Protein AF-A0A7Y5SNT1-F1 (afdb_monomer_lite)

Sequence (323 aa):
MRPQARRAAEADLAEARMGLAGAYVAEPKQADKKMDLGRGLQAVAAGGEVGELFRYDIAMPVTLPRRQSAMLPIVNQEVKGQKVSIYNPSVHAKHPLNGLRMTNSTKLVAPFHGGERMLGTNPIAIAFPGLEEPPIVIDFATSATAYGKIEIAKRRGSKIPSGWAVDASGTPTEQPDGMIQGGALLPLGSFAELSGHKGFCLAAMVDVLCCVLSGANWGPFAPPFALRQEIPARSVGQGIGHFFGALRIEAFIDETEFKRQIDDWIRTFRATRPMPGTEGVRIPGDPEREAEADRSVNGIPLIEPVIRDLEEIGRIIGAKFGT

Structure (mmCIF, N/CA/C/O backbone):
data_AF-A0A7Y5SNT1-F1
#
_entry.id   AF-A0A7Y5SNT1-F1
#
loop_
_atom_site.group_PDB
_atom_site.id
_atom_site.type_symbol
_atom_site.label_atom_id
_atom_site.label_alt_id
_atom_site.label_comp_id
_atom_site.label_asym_id
_atom_site.label_entity_id
_atom_site.label_seq_id
_atom_site.pdbx_PDB_ins_code
_atom_site.Cartn_x
_atom_site.Cartn_y
_atom_site.Cartn_z
_atom_site.occupancy
_atom_site.B_iso_or_equiv
_atom_site.auth_seq_id
_atom_site.auth_comp_id
_atom_site.auth_asym_id
_atom_site.auth_atom_id
_atom_site.pdbx_PDB_model_num
ATOM 1 N N . MET A 1 1 ? -43.451 -18.747 -59.733 1.00 45.62 1 MET A N 1
ATOM 2 C CA . MET A 1 1 ? -44.726 -18.440 -59.042 1.00 45.62 1 MET A CA 1
ATOM 3 C C . MET A 1 1 ? -44.720 -16.987 -58.567 1.00 45.62 1 MET A C 1
ATOM 5 O O . MET A 1 1 ? -43.687 -16.512 -58.116 1.00 45.62 1 MET A O 1
ATOM 9 N N . ARG A 1 2 ? -45.847 -16.287 -58.734 1.00 32.88 2 ARG A N 1
ATOM 10 C CA . ARG A 1 2 ? -46.198 -14.902 -58.332 1.00 32.88 2 ARG A CA 1
ATOM 11 C C . ARG A 1 2 ? -47.752 -14.877 -58.224 1.00 32.88 2 ARG A C 1
ATOM 13 O O . ARG A 1 2 ? -48.359 -15.806 -58.749 1.00 32.88 2 ARG A O 1
ATOM 20 N N . PRO A 1 3 ? -48.437 -13.835 -57.713 1.00 42.28 3 PRO A N 1
ATOM 21 C CA . PRO A 1 3 ? -48.180 -13.069 -56.496 1.00 42.28 3 PRO A CA 1
ATOM 22 C C . PRO A 1 3 ? -49.490 -12.874 -55.676 1.00 42.28 3 PRO A C 1
ATOM 24 O O . PRO A 1 3 ? -49.966 -11.750 -55.543 1.00 42.28 3 PRO A O 1
ATOM 27 N N . GLN A 1 4 ? -50.120 -13.943 -55.165 1.00 43.72 4 GLN A N 1
ATOM 28 C CA . GLN A 1 4 ? -51.445 -13.846 -54.504 1.00 43.72 4 GLN A CA 1
ATOM 29 C C . GLN A 1 4 ? -51.446 -14.049 -52.976 1.00 43.72 4 GLN A C 1
ATOM 31 O O . GLN A 1 4 ? -52.221 -13.394 -52.286 1.00 43.72 4 GLN A O 1
ATOM 36 N N . ALA A 1 5 ? -50.542 -14.861 -52.417 1.00 46.75 5 ALA A N 1
ATOM 37 C CA . ALA A 1 5 ? -50.560 -15.227 -50.991 1.00 46.75 5 ALA A CA 1
ATOM 38 C C . ALA A 1 5 ? -50.240 -14.086 -49.994 1.00 46.75 5 ALA A C 1
ATOM 40 O O . ALA A 1 5 ? -50.306 -14.305 -48.789 1.00 46.75 5 ALA A O 1
ATOM 41 N N . ARG A 1 6 ? -49.879 -12.879 -50.460 1.00 41.16 6 ARG A N 1
ATOM 42 C CA . ARG A 1 6 ? -49.465 -11.765 -49.582 1.00 41.16 6 ARG A CA 1
ATOM 43 C C . ARG A 1 6 ? -50.586 -10.787 -49.207 1.00 41.16 6 ARG A C 1
ATOM 45 O O . ARG A 1 6 ? -50.433 -10.082 -48.224 1.00 41.16 6 ARG A O 1
ATOM 52 N N . ARG A 1 7 ? -51.708 -10.768 -49.943 1.00 43.34 7 ARG A N 1
ATOM 53 C CA . ARG A 1 7 ? -52.793 -9.781 -49.744 1.00 43.34 7 ARG A CA 1
ATOM 54 C C . ARG A 1 7 ? -53.795 -10.126 -48.637 1.00 43.34 7 ARG A C 1
ATOM 56 O O . ARG A 1 7 ? -54.492 -9.233 -48.181 1.00 43.34 7 ARG A O 1
ATOM 63 N N . ALA A 1 8 ? -53.887 -11.389 -48.213 1.00 40.69 8 ALA A N 1
ATOM 64 C CA . ALA A 1 8 ? -54.823 -11.788 -47.155 1.00 40.69 8 ALA A CA 1
ATOM 65 C C . ALA A 1 8 ? -54.377 -11.270 -45.774 1.00 40.69 8 ALA A C 1
ATOM 67 O O . ALA A 1 8 ? -55.151 -10.634 -45.071 1.00 40.69 8 ALA A O 1
ATOM 68 N N . ALA A 1 9 ? -53.094 -11.439 -45.437 1.00 41.53 9 ALA A N 1
ATOM 69 C CA . ALA A 1 9 ? -52.522 -11.007 -44.156 1.00 41.53 9 ALA A CA 1
ATOM 70 C C . ALA A 1 9 ? -52.415 -9.474 -43.981 1.00 41.53 9 ALA A C 1
ATOM 72 O O . ALA A 1 9 ? -52.052 -9.001 -42.907 1.00 41.53 9 ALA A O 1
ATOM 73 N N . GLU A 1 10 ? -52.703 -8.695 -45.028 1.00 40.16 10 GLU A N 1
ATOM 74 C CA . GLU A 1 10 ? -52.708 -7.226 -44.997 1.00 40.16 10 GLU A CA 1
ATOM 75 C C . GLU A 1 10 ? -54.113 -6.650 -44.710 1.00 40.16 10 GLU A C 1
ATOM 77 O O . GLU A 1 10 ? -54.226 -5.458 -44.432 1.00 40.16 10 GLU A O 1
ATOM 82 N N . ALA A 1 11 ? -55.170 -7.478 -44.731 1.00 40.53 11 ALA A N 1
ATOM 83 C CA . ALA A 1 11 ? -56.550 -7.059 -44.463 1.00 40.53 11 ALA A CA 1
ATOM 84 C C . ALA A 1 11 ? -56.895 -7.066 -42.960 1.00 40.53 11 ALA A C 1
ATOM 86 O O . ALA A 1 11 ? -57.343 -6.048 -42.435 1.00 40.53 11 ALA A O 1
ATOM 87 N N . ASP A 1 12 ? -56.614 -8.161 -42.246 1.00 39.31 12 ASP A N 1
ATOM 88 C CA . ASP A 1 12 ? -56.998 -8.329 -40.828 1.00 39.31 12 ASP A CA 1
ATOM 89 C C . ASP A 1 12 ? -56.316 -7.313 -39.883 1.00 39.31 12 ASP A C 1
ATOM 91 O O . ASP A 1 12 ? -56.815 -7.001 -38.803 1.00 39.31 12 ASP A O 1
ATOM 95 N N . LEU A 1 13 ? -55.183 -6.734 -40.302 1.00 36.31 13 LEU A N 1
ATOM 96 C CA . LEU A 1 13 ? -54.485 -5.662 -39.579 1.00 36.31 13 LEU A CA 1
ATOM 97 C C . LEU A 1 13 ? -55.076 -4.257 -39.818 1.00 36.31 13 LEU A C 1
ATOM 99 O O . LEU A 1 13 ? -54.644 -3.300 -39.170 1.00 36.31 13 LEU A O 1
ATOM 103 N N . ALA A 1 14 ? -56.051 -4.110 -40.722 1.00 35.12 14 ALA A N 1
ATOM 104 C CA . ALA A 1 14 ? -56.724 -2.840 -40.991 1.00 35.12 14 ALA A CA 1
ATOM 105 C C . ALA A 1 14 ? -57.899 -2.579 -40.030 1.00 35.12 14 ALA A C 1
ATOM 107 O O . ALA A 1 14 ? -58.030 -1.463 -39.525 1.00 35.12 14 ALA A O 1
ATOM 108 N N . GLU A 1 15 ? -58.720 -3.590 -39.718 1.00 33.44 15 GLU A N 1
ATOM 109 C CA . GLU A 1 15 ? -59.895 -3.413 -38.843 1.00 33.44 15 GLU A CA 1
ATOM 110 C C . GLU A 1 15 ? -59.506 -3.092 -37.390 1.00 33.44 15 GLU A C 1
ATOM 112 O O . GLU A 1 15 ? -60.153 -2.273 -36.733 1.00 33.44 15 GLU A O 1
ATOM 117 N N . ALA A 1 16 ? -58.361 -3.604 -36.924 1.00 34.38 16 ALA A N 1
ATOM 118 C CA . ALA A 1 16 ? -57.787 -3.292 -35.611 1.00 34.38 16 ALA A CA 1
ATOM 119 C C . ALA A 1 16 ? -57.411 -1.801 -35.404 1.00 34.38 16 ALA A C 1
ATOM 121 O O . ALA A 1 16 ? -56.960 -1.427 -34.321 1.00 34.38 16 ALA A O 1
ATOM 122 N N . ARG A 1 17 ? -57.575 -0.933 -36.417 1.00 30.92 17 ARG A N 1
ATOM 123 C CA . ARG A 1 17 ? -57.267 0.509 -36.357 1.00 30.92 17 ARG A CA 1
ATOM 124 C C . ARG A 1 17 ? -58.476 1.447 -36.273 1.00 30.92 17 ARG A C 1
ATOM 126 O O . ARG A 1 17 ? -58.267 2.651 -36.162 1.00 30.92 17 ARG A O 1
ATOM 133 N N . MET A 1 18 ? -59.716 0.951 -36.265 1.00 33.00 18 MET A N 1
ATOM 134 C CA . MET A 1 18 ? -60.923 1.803 -36.177 1.00 33.00 18 MET A CA 1
ATOM 135 C C . MET A 1 18 ? -61.519 1.929 -34.758 1.00 33.00 18 MET A C 1
ATOM 137 O O . MET A 1 18 ? -62.695 2.242 -34.597 1.00 33.00 18 MET A O 1
ATOM 141 N N . GLY A 1 19 ? -60.706 1.710 -33.718 1.00 30.30 19 GLY A N 1
ATOM 142 C CA . GLY A 1 19 ? -61.165 1.522 -32.336 1.00 30.30 19 GLY A CA 1
ATOM 143 C C . GLY A 1 19 ? -60.635 2.498 -31.280 1.00 30.30 19 GLY A C 1
ATOM 144 O O . GLY A 1 19 ? -60.312 2.020 -30.201 1.00 30.30 19 GLY A O 1
ATOM 145 N N . LEU A 1 20 ? -60.509 3.806 -31.575 1.00 28.50 20 LEU A N 1
ATOM 146 C CA . LEU A 1 20 ? -60.618 4.956 -30.635 1.00 28.50 20 LEU A CA 1
ATOM 147 C C . LEU A 1 20 ? -60.066 6.247 -31.277 1.00 28.50 20 LEU A C 1
ATOM 149 O O . LEU A 1 20 ? -58.856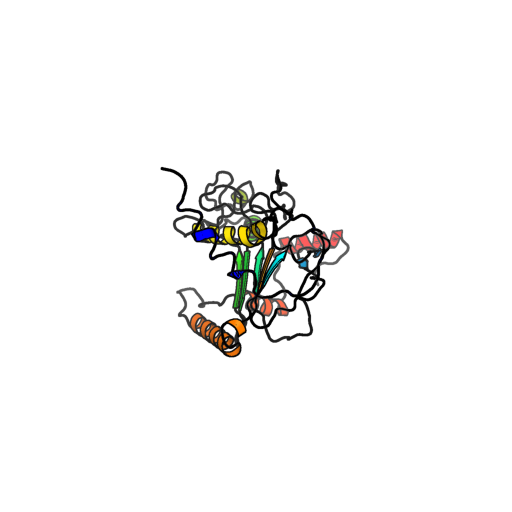 6.439 -31.376 1.00 28.50 20 LEU A O 1
ATOM 153 N N . ALA A 1 21 ? -60.952 7.164 -31.671 1.00 26.27 21 ALA A N 1
ATOM 154 C CA . ALA A 1 21 ? -60.571 8.528 -32.040 1.00 26.27 21 ALA A CA 1
ATOM 155 C C . ALA A 1 21 ? -60.546 9.427 -30.790 1.00 26.27 21 ALA A C 1
ATOM 157 O O . ALA A 1 21 ? -61.516 9.448 -30.033 1.00 26.27 21 ALA A O 1
ATOM 158 N N . GLY A 1 22 ? -59.472 10.196 -30.583 1.00 26.25 22 GLY A N 1
ATOM 159 C CA . GLY A 1 22 ? -59.366 11.095 -29.431 1.00 26.25 22 GLY A CA 1
ATOM 160 C C . GLY A 1 22 ? -58.173 12.055 -29.476 1.00 26.25 22 GLY A C 1
ATOM 161 O O . GLY A 1 22 ? -57.032 11.622 -29.421 1.00 26.25 22 GLY A O 1
ATOM 162 N N . ALA A 1 23 ? -58.485 13.356 -29.488 1.00 26.55 23 ALA A N 1
ATOM 163 C CA . ALA A 1 23 ? -57.615 14.503 -29.183 1.00 26.55 23 ALA A CA 1
ATOM 164 C C . ALA A 1 23 ? -56.389 14.825 -30.084 1.00 26.55 23 ALA A C 1
ATOM 166 O O . ALA A 1 23 ? -55.294 14.315 -29.892 1.00 26.55 23 ALA A O 1
ATOM 167 N N . TYR A 1 24 ? -56.583 15.879 -30.894 1.00 25.36 24 TYR A N 1
ATOM 168 C CA . TYR A 1 24 ? -55.630 16.950 -31.256 1.00 25.36 24 TYR A CA 1
ATOM 169 C C . TYR A 1 24 ? -54.377 16.670 -32.115 1.00 25.36 24 TYR A C 1
ATOM 171 O O . TYR A 1 24 ? -53.684 15.666 -32.013 1.00 25.36 24 TYR A O 1
ATOM 179 N N . VAL A 1 25 ? -54.085 17.652 -32.978 1.00 29.12 25 VAL A N 1
ATOM 180 C CA . VAL A 1 25 ? -53.015 17.651 -33.989 1.00 29.12 25 VAL A CA 1
ATOM 181 C C . VAL A 1 25 ? -51.860 18.557 -33.553 1.00 29.12 25 VAL A C 1
ATOM 183 O O . VAL A 1 25 ? -52.092 19.665 -33.073 1.00 29.12 25 VAL A O 1
ATOM 186 N N . ALA A 1 26 ? -50.624 18.122 -33.805 1.00 26.23 26 ALA A N 1
ATOM 187 C CA . ALA A 1 26 ? -49.434 18.971 -33.852 1.00 26.23 26 ALA A CA 1
ATOM 188 C C . ALA A 1 26 ? -48.476 18.467 -34.951 1.00 26.23 26 ALA A C 1
ATOM 190 O O . ALA A 1 26 ? -48.400 17.265 -35.208 1.00 26.23 26 ALA A O 1
ATOM 191 N N . GLU A 1 27 ? -47.776 19.383 -35.621 1.00 26.36 27 GLU A N 1
ATOM 192 C CA . GLU A 1 27 ? -46.966 19.093 -36.816 1.00 26.36 27 GLU A CA 1
ATOM 193 C C . GLU A 1 27 ? -45.596 18.438 -36.526 1.00 26.36 27 GLU A C 1
ATOM 195 O O . GLU A 1 27 ? -45.058 18.557 -35.419 1.00 26.36 27 GLU A O 1
ATOM 200 N N . PRO A 1 28 ? -45.007 17.723 -37.509 1.00 30.31 28 PRO A N 1
ATOM 201 C CA . PRO A 1 28 ? -43.845 16.871 -37.278 1.00 30.31 28 PRO A CA 1
ATOM 202 C C . PRO A 1 28 ? -42.537 17.657 -37.124 1.00 30.31 28 PRO A C 1
ATOM 204 O O . PRO A 1 28 ? -42.184 18.490 -37.957 1.00 30.31 28 PRO A O 1
ATOM 207 N N . LYS A 1 29 ? -41.733 17.289 -36.119 1.00 27.64 29 LYS A N 1
ATOM 208 C CA . LYS A 1 29 ? -40.298 17.613 -36.078 1.00 27.64 29 LYS A CA 1
ATOM 209 C C . LYS A 1 29 ? -39.467 16.381 -36.418 1.00 27.64 29 LYS A C 1
ATOM 211 O O . LYS A 1 29 ? -39.719 15.297 -35.900 1.00 27.64 29 LYS A O 1
ATOM 216 N N . GLN A 1 30 ? -38.493 16.575 -37.307 1.00 29.05 30 GLN A N 1
ATOM 217 C CA . GLN A 1 30 ? -37.646 15.523 -37.871 1.00 29.05 30 GLN A CA 1
ATOM 218 C C . GLN A 1 30 ? -37.010 14.640 -36.792 1.00 29.05 30 GLN A C 1
ATOM 220 O O . GLN A 1 30 ? -36.325 15.124 -35.888 1.00 29.05 30 GLN A O 1
ATOM 225 N N . ALA A 1 31 ? -37.182 13.329 -36.947 1.00 38.91 31 ALA A N 1
ATOM 226 C CA . ALA A 1 31 ? -36.427 12.334 -36.208 1.00 38.91 31 ALA A CA 1
ATOM 227 C C . ALA A 1 31 ? -35.031 12.176 -36.832 1.00 38.91 31 ALA A C 1
ATOM 229 O O . ALA A 1 31 ? -34.800 11.257 -37.612 1.00 38.91 31 ALA A O 1
ATOM 230 N N . ASP A 1 32 ? -34.100 13.066 -36.481 1.00 41.56 32 ASP A N 1
ATOM 231 C CA . ASP A 1 32 ? -32.671 12.820 -36.697 1.00 41.56 32 ASP A CA 1
ATOM 232 C C . ASP A 1 32 ? -31.840 13.214 -35.470 1.00 41.56 32 ASP A C 1
ATOM 234 O O . ASP A 1 32 ? -31.435 14.361 -35.270 1.00 41.56 32 ASP A O 1
ATOM 238 N N . LYS A 1 33 ? -31.599 12.212 -34.622 1.00 37.06 33 LYS A N 1
ATOM 239 C CA . LYS A 1 33 ? -30.439 12.157 -33.737 1.00 37.06 33 LYS A CA 1
ATOM 240 C C . LYS A 1 33 ? -29.902 10.736 -33.750 1.00 37.06 33 LYS A C 1
ATOM 242 O O . LYS A 1 33 ? -30.530 9.833 -33.200 1.00 37.06 33 LYS A O 1
ATOM 247 N N . LYS A 1 34 ? -28.709 10.561 -34.327 1.00 31.06 34 LYS A N 1
ATOM 248 C CA . LYS A 1 34 ? -27.865 9.383 -34.084 1.00 31.06 34 LYS A CA 1
ATOM 249 C C . LYS A 1 34 ? -27.832 9.083 -32.585 1.00 31.06 34 LYS A C 1
ATOM 251 O O . LYS A 1 34 ? -27.633 9.990 -31.776 1.00 31.06 34 LYS A O 1
ATOM 256 N N . MET A 1 35 ? -28.013 7.814 -32.229 1.00 31.39 35 MET A N 1
ATOM 257 C CA . MET A 1 35 ? -27.912 7.367 -30.845 1.00 31.39 35 MET A CA 1
ATOM 258 C C . MET A 1 35 ? -26.445 7.439 -30.412 1.00 31.39 35 MET A C 1
ATOM 260 O O . MET A 1 35 ? -25.638 6.587 -30.777 1.00 31.39 35 MET A O 1
ATOM 264 N N . ASP A 1 36 ? -26.100 8.502 -29.691 1.00 36.31 36 ASP A N 1
ATOM 265 C CA . ASP A 1 36 ? -24.739 8.756 -29.229 1.00 36.31 36 ASP A CA 1
ATOM 266 C C . ASP A 1 36 ? -24.372 7.808 -28.078 1.00 36.31 36 ASP A C 1
ATOM 268 O O . ASP A 1 36 ? -24.833 7.957 -26.943 1.00 36.31 36 ASP A O 1
ATOM 272 N N . LEU A 1 37 ? -23.536 6.820 -28.401 1.00 31.88 37 LEU A N 1
ATOM 273 C CA . LEU A 1 37 ? -23.000 5.833 -27.464 1.00 31.88 37 LEU A CA 1
ATOM 274 C C . LEU A 1 37 ? -21.913 6.418 -26.538 1.00 31.88 37 LEU A C 1
ATOM 276 O O . LEU A 1 37 ? -21.481 5.736 -25.615 1.00 31.88 37 LEU A O 1
ATOM 280 N N . GLY A 1 38 ? -21.488 7.672 -26.741 1.00 30.80 38 GLY A N 1
ATOM 281 C CA . GLY A 1 38 ? -20.456 8.353 -25.951 1.00 30.80 38 GLY A CA 1
ATOM 282 C C . GLY A 1 38 ? -20.896 8.866 -24.573 1.00 30.80 38 GLY A C 1
ATOM 283 O O . GLY A 1 38 ? -20.107 9.520 -23.891 1.00 30.80 38 GLY A O 1
ATOM 284 N N . ARG A 1 39 ? -22.134 8.598 -24.129 1.00 31.58 39 ARG A N 1
ATOM 285 C CA . ARG A 1 39 ? -22.662 9.050 -22.824 1.00 31.58 39 ARG A CA 1
ATOM 286 C C . ARG A 1 39 ? -22.136 8.236 -21.632 1.00 31.58 39 ARG A C 1
ATOM 288 O O . ARG A 1 39 ? -22.894 7.553 -20.946 1.00 31.58 39 ARG A O 1
ATOM 295 N N . GLY A 1 40 ? -20.841 8.369 -21.356 1.00 33.28 40 GLY A N 1
ATOM 296 C CA . GLY A 1 40 ? -20.264 8.038 -20.051 1.00 33.28 40 GLY A CA 1
ATOM 297 C C . GLY A 1 40 ? -20.743 8.990 -18.942 1.00 33.28 40 GLY A C 1
ATOM 298 O O . GLY A 1 40 ? -21.210 10.100 -19.209 1.00 33.28 40 GLY A O 1
ATOM 299 N N . LEU A 1 41 ? -20.621 8.556 -17.686 1.00 36.06 41 LEU A N 1
ATOM 300 C CA . LEU A 1 41 ? -20.822 9.410 -16.509 1.00 36.06 41 LEU A CA 1
ATOM 301 C C . LEU A 1 41 ? -19.659 10.406 -16.385 1.00 36.06 41 LEU A C 1
ATOM 303 O O . LEU A 1 41 ? -18.501 10.018 -16.513 1.00 36.06 41 LEU A O 1
ATOM 307 N N . GLN A 1 42 ? -19.957 11.681 -16.122 1.00 37.41 42 GLN A N 1
ATOM 308 C CA . GLN A 1 42 ? -18.927 12.697 -15.873 1.00 37.41 42 GLN A CA 1
ATOM 309 C C . GLN A 1 42 ? -18.406 12.631 -14.428 1.00 37.41 42 GLN A C 1
ATOM 311 O O . GLN A 1 42 ? -19.134 12.247 -13.512 1.00 37.41 42 GLN A O 1
ATOM 316 N N . ALA A 1 43 ? -17.139 13.011 -14.242 1.00 40.09 43 ALA A N 1
ATOM 317 C CA . ALA A 1 43 ? -16.456 13.023 -12.950 1.00 40.09 43 ALA A CA 1
ATOM 318 C C . ALA A 1 43 ? -17.006 14.091 -11.986 1.00 40.09 43 ALA A C 1
ATOM 320 O O . ALA A 1 43 ? -17.594 15.087 -12.409 1.00 40.09 43 ALA A O 1
ATOM 321 N N . VAL A 1 44 ? -16.831 13.861 -10.679 1.00 45.00 44 VAL A N 1
ATOM 322 C CA . VAL A 1 44 ? -17.733 14.430 -9.655 1.00 45.00 44 VAL A CA 1
ATOM 323 C C . VAL A 1 44 ? -17.063 15.390 -8.648 1.00 45.00 44 VAL A C 1
ATOM 325 O O . VAL A 1 44 ? -17.753 16.029 -7.854 1.00 45.00 44 VAL A O 1
ATOM 328 N N . ALA A 1 45 ? -15.741 15.572 -8.696 1.00 39.91 45 ALA A N 1
ATOM 329 C CA . ALA A 1 45 ? -15.034 16.545 -7.855 1.00 39.91 45 ALA A CA 1
ATOM 330 C C . ALA A 1 45 ? -13.782 17.113 -8.540 1.00 39.91 45 ALA A C 1
ATOM 332 O O . ALA A 1 45 ? -13.261 16.508 -9.473 1.00 39.91 45 ALA A O 1
ATOM 333 N N . ALA A 1 46 ? -13.285 18.235 -8.015 1.00 39.81 46 ALA A N 1
ATOM 334 C CA . ALA A 1 46 ? -11.969 18.797 -8.311 1.00 39.81 46 ALA A CA 1
ATOM 335 C C . ALA A 1 46 ? -11.116 18.785 -7.030 1.00 39.81 46 ALA A C 1
ATOM 337 O O . ALA A 1 46 ? -11.638 19.037 -5.941 1.00 39.81 46 ALA A O 1
ATOM 338 N N . GLY A 1 47 ? -9.828 18.465 -7.144 1.00 35.91 47 GLY A N 1
ATOM 339 C CA . GLY A 1 47 ? -8.869 18.504 -6.041 1.00 35.91 47 GLY A CA 1
ATOM 340 C C . GLY A 1 47 ? -8.033 19.783 -6.047 1.00 35.91 47 GLY A C 1
ATOM 341 O O . GLY A 1 47 ? -7.688 20.303 -7.107 1.00 35.91 47 GLY A O 1
ATOM 342 N N . GLY A 1 48 ? -7.679 20.264 -4.854 1.00 32.28 48 GLY A N 1
ATOM 343 C CA . GLY A 1 48 ? -6.651 21.288 -4.657 1.00 32.28 48 GLY A CA 1
ATOM 344 C C . GLY A 1 48 ? -5.400 20.695 -4.005 1.00 32.28 48 GLY A C 1
ATOM 345 O O . GLY A 1 48 ? -5.502 19.805 -3.156 1.00 32.28 48 GLY A O 1
ATOM 346 N N . GLU A 1 49 ? -4.225 21.192 -4.388 1.00 27.38 49 GLU A N 1
ATOM 347 C CA . GLU A 1 49 ? -2.958 20.857 -3.727 1.00 27.38 49 GLU A CA 1
ATOM 348 C C . GLU A 1 49 ? -2.828 21.633 -2.408 1.00 27.38 49 GLU A C 1
ATOM 350 O O . GLU A 1 49 ? -2.972 22.857 -2.381 1.00 27.38 49 GLU A O 1
ATOM 355 N N . VAL A 1 50 ? -2.545 20.931 -1.306 1.00 27.08 50 VAL A N 1
ATOM 356 C CA . VAL A 1 50 ? -2.296 21.526 0.018 1.00 27.08 50 VAL A CA 1
ATOM 357 C C . VAL A 1 50 ? -1.012 20.915 0.594 1.00 27.08 50 VAL A C 1
ATOM 359 O O . VAL A 1 50 ? -1.018 20.165 1.571 1.00 27.08 50 VAL A O 1
ATOM 362 N N . GLY A 1 51 ? 0.112 21.202 -0.070 1.00 35.47 51 GLY A N 1
ATOM 363 C CA . GLY A 1 51 ? 1.396 20.552 0.207 1.00 35.47 51 GLY A CA 1
ATOM 364 C C . GLY A 1 51 ? 1.359 19.070 -0.176 1.00 35.47 51 GLY A C 1
ATOM 365 O O . GLY A 1 51 ? 0.850 18.718 -1.235 1.00 35.47 51 GLY A O 1
ATOM 366 N N . GLU A 1 52 ? 1.858 18.192 0.696 1.00 24.67 52 GLU A N 1
ATOM 367 C CA . GLU A 1 52 ? 1.821 16.733 0.483 1.00 24.67 52 GLU A CA 1
ATOM 368 C C . GLU A 1 52 ? 0.418 16.111 0.676 1.00 24.67 52 GLU A C 1
ATOM 370 O O . GLU A 1 52 ? 0.238 14.908 0.476 1.00 24.67 52 GLU A O 1
ATOM 375 N N . LEU A 1 53 ? -0.591 16.906 1.061 1.00 24.14 53 LEU A N 1
ATOM 376 C CA . LEU A 1 53 ? -1.959 16.448 1.298 1.00 24.14 53 LEU A CA 1
ATOM 377 C C . LEU A 1 53 ? -2.923 16.935 0.208 1.00 24.14 53 LEU A C 1
ATOM 379 O O . LEU A 1 53 ? -2.990 18.118 -0.125 1.00 24.14 53 LEU A O 1
ATOM 383 N N . PHE A 1 54 ? -3.741 16.009 -0.294 1.00 32.81 54 PHE A N 1
ATOM 384 C CA . PHE A 1 54 ? -4.827 16.301 -1.228 1.00 32.81 54 PHE A CA 1
ATOM 385 C C . PHE A 1 54 ? -6.148 16.468 -0.481 1.00 32.81 54 PHE A C 1
ATOM 387 O O . PHE A 1 54 ? -6.623 15.533 0.170 1.00 32.81 54 PHE A O 1
ATOM 394 N N . ARG A 1 55 ? -6.772 17.640 -0.628 1.00 31.88 55 ARG A N 1
ATOM 395 C CA . ARG A 1 55 ? -8.110 17.931 -0.103 1.00 31.88 55 ARG A CA 1
ATOM 396 C C . ARG A 1 55 ? -9.109 18.020 -1.261 1.00 31.88 55 ARG A C 1
ATOM 398 O O . ARG A 1 55 ? -8.922 18.797 -2.194 1.00 31.88 55 ARG A O 1
ATOM 405 N N . TYR A 1 56 ? -10.176 17.226 -1.180 1.00 39.44 56 TYR A N 1
ATOM 406 C CA . TYR A 1 56 ? -11.276 17.216 -2.149 1.00 39.44 56 TYR A CA 1
ATOM 407 C C . TYR A 1 56 ? -12.491 17.922 -1.536 1.00 39.44 56 TYR A C 1
ATOM 409 O O . TYR A 1 56 ? -13.290 17.300 -0.837 1.00 39.44 56 TYR A O 1
ATOM 417 N N . ASP A 1 57 ? -12.633 19.227 -1.771 1.00 35.84 57 ASP A N 1
ATOM 418 C CA . ASP A 1 57 ? -13.813 19.987 -1.342 1.00 35.84 57 ASP A CA 1
ATOM 419 C C . ASP A 1 57 ? -14.968 19.783 -2.329 1.00 35.84 57 ASP A C 1
ATOM 421 O O . ASP A 1 57 ? -15.142 20.514 -3.305 1.00 35.84 57 ASP A O 1
ATOM 425 N N . ILE A 1 58 ? -15.777 18.753 -2.079 1.00 44.88 58 ILE A N 1
ATOM 426 C CA . ILE A 1 58 ? -16.881 18.387 -2.969 1.00 44.88 58 ILE A CA 1
ATOM 427 C C . ILE A 1 58 ? -18.077 19.319 -2.712 1.00 44.88 58 ILE A C 1
ATOM 429 O O . ILE A 1 58 ? -18.917 19.070 -1.849 1.00 44.88 58 ILE A O 1
ATOM 433 N N . ALA A 1 59 ? -18.133 20.416 -3.473 1.00 36.81 59 ALA A N 1
ATOM 434 C CA . ALA A 1 59 ? -18.893 21.645 -3.202 1.00 36.81 59 ALA A CA 1
ATOM 435 C C . ALA A 1 59 ? -20.445 21.562 -3.167 1.00 36.81 59 ALA A C 1
ATOM 437 O O . ALA A 1 59 ? -21.114 22.595 -3.212 1.00 36.81 59 ALA A O 1
ATOM 438 N N . MET A 1 60 ? -21.057 20.373 -3.129 1.00 36.72 60 MET A N 1
ATOM 439 C CA . MET A 1 60 ? -22.517 20.171 -3.193 1.00 36.72 60 MET A CA 1
ATOM 440 C C . MET A 1 60 ? -22.949 18.806 -2.581 1.00 36.72 60 MET A C 1
ATOM 442 O O . MET A 1 60 ? -22.089 17.941 -2.495 1.00 36.72 60 MET A O 1
ATOM 446 N N . PRO A 1 61 ? -24.235 18.533 -2.231 1.00 40.97 61 PRO A N 1
ATOM 447 C CA . PRO A 1 61 ? -24.656 17.267 -1.581 1.00 40.97 61 PRO A CA 1
ATOM 448 C C . PRO A 1 61 ? -25.389 16.171 -2.434 1.00 40.97 61 PRO A C 1
ATOM 450 O O . PRO A 1 61 ? -26.398 16.445 -3.083 1.00 40.97 61 PRO A O 1
ATOM 453 N N . VAL A 1 62 ? -24.915 14.908 -2.369 1.00 41.72 62 VAL A N 1
ATOM 454 C CA . VAL A 1 62 ? -25.490 13.617 -2.841 1.00 41.72 62 VAL A CA 1
ATOM 455 C C . VAL A 1 62 ? -26.574 13.295 -1.841 1.00 41.72 62 VAL A C 1
ATOM 457 O O . VAL A 1 62 ? -26.301 13.121 -0.653 1.00 41.72 62 VAL A O 1
ATOM 460 N N . THR A 1 63 ? -27.765 13.053 -2.363 1.00 41.78 63 THR A N 1
ATOM 461 C CA . THR A 1 63 ? -28.787 12.289 -1.662 1.00 41.78 63 THR A CA 1
ATOM 462 C C . THR A 1 63 ? -28.893 10.934 -2.351 1.00 41.78 63 THR A C 1
ATOM 464 O O . THR A 1 63 ? -29.412 10.857 -3.463 1.00 41.78 63 THR A O 1
ATOM 467 N N . LEU A 1 64 ? -28.393 9.864 -1.721 1.00 42.72 64 LEU A N 1
ATOM 468 C CA . LEU A 1 64 ? -28.634 8.504 -2.209 1.00 42.72 64 LEU A CA 1
ATOM 469 C C . LEU A 1 64 ? -30.070 8.097 -1.849 1.00 42.72 64 LEU A C 1
ATOM 471 O O . LEU A 1 64 ? -30.444 8.191 -0.674 1.00 42.72 64 LEU A O 1
ATOM 475 N N . PRO A 1 65 ? -30.880 7.608 -2.805 1.00 43.53 65 PRO A N 1
ATOM 476 C CA . PRO A 1 65 ? -32.155 6.978 -2.492 1.00 43.53 65 PRO A CA 1
ATOM 477 C C . PRO A 1 65 ? -31.990 5.811 -1.506 1.00 43.53 65 PRO A C 1
ATOM 479 O O . PRO A 1 65 ? -30.940 5.164 -1.426 1.00 43.53 65 PRO A O 1
ATOM 482 N N . ARG A 1 66 ? -33.049 5.506 -0.744 1.00 37.94 66 ARG A N 1
ATOM 483 C CA . ARG A 1 66 ? -33.062 4.334 0.148 1.00 37.94 66 ARG A CA 1
ATOM 484 C C . ARG A 1 66 ? -32.722 3.065 -0.650 1.00 37.94 66 ARG A C 1
ATOM 486 O O . ARG A 1 66 ? -33.272 2.851 -1.725 1.00 37.94 66 ARG A O 1
ATOM 493 N N . ARG A 1 67 ? -31.841 2.228 -0.084 1.00 36.19 67 ARG A N 1
ATOM 494 C CA . ARG A 1 67 ? -31.308 0.983 -0.683 1.00 36.19 67 ARG A CA 1
ATOM 495 C C . ARG A 1 67 ? -30.467 1.154 -1.965 1.00 36.19 67 ARG A C 1
ATOM 497 O O . ARG A 1 67 ? -30.339 0.201 -2.724 1.00 36.19 67 ARG A O 1
ATOM 504 N N . GLN A 1 68 ? -29.859 2.319 -2.200 1.00 42.38 68 GLN A N 1
ATOM 505 C CA . GLN A 1 68 ? -28.860 2.498 -3.265 1.00 42.38 68 GLN A CA 1
ATOM 506 C C . GLN A 1 68 ? -27.447 2.725 -2.706 1.00 42.38 68 GLN A C 1
ATOM 508 O O . GLN A 1 68 ? -27.277 3.215 -1.589 1.00 42.38 68 GLN A O 1
ATOM 513 N N . SER A 1 69 ? -26.449 2.353 -3.509 1.00 42.66 69 SER A N 1
ATOM 514 C CA . SER A 1 69 ? -25.011 2.599 -3.317 1.00 42.66 69 SER A CA 1
ATOM 515 C C . SER A 1 69 ? -24.466 3.268 -4.584 1.00 42.66 69 SER A C 1
ATOM 517 O O . SER A 1 69 ? -25.075 3.131 -5.646 1.00 42.66 69 SER A O 1
ATOM 519 N N . ALA A 1 70 ? -23.347 3.989 -4.496 1.00 41.81 70 ALA A N 1
ATOM 520 C CA . ALA A 1 70 ? -22.775 4.712 -5.635 1.00 41.81 70 ALA A CA 1
ATOM 521 C C . ALA A 1 70 ? -21.249 4.583 -5.709 1.00 41.81 70 ALA A C 1
ATOM 523 O O . ALA A 1 70 ? -20.576 4.303 -4.715 1.00 41.81 70 ALA A O 1
ATOM 524 N N . MET A 1 71 ? -20.732 4.817 -6.914 1.00 42.00 71 MET A N 1
ATOM 525 C CA . MET A 1 71 ? -19.312 4.884 -7.244 1.00 42.00 71 MET A CA 1
ATOM 526 C C . MET A 1 71 ? -19.054 6.239 -7.906 1.00 42.00 71 MET A C 1
ATOM 528 O O . MET A 1 71 ? -19.797 6.623 -8.810 1.00 42.00 71 MET A O 1
ATOM 532 N N . LEU A 1 72 ? -18.042 6.968 -7.442 1.00 49.47 72 LEU A N 1
ATOM 533 C CA . LEU A 1 72 ? -17.726 8.329 -7.868 1.00 49.47 72 LEU A CA 1
ATOM 534 C C . LEU A 1 72 ? -16.304 8.375 -8.457 1.00 49.47 72 LEU A C 1
ATOM 536 O O . LEU A 1 72 ? -15.333 8.234 -7.706 1.00 49.47 72 LEU A O 1
ATOM 540 N N . PRO A 1 73 ? -16.157 8.567 -9.782 1.00 43.22 73 PRO A N 1
ATOM 541 C CA . PRO A 1 73 ? -14.878 8.901 -10.392 1.00 43.22 73 PRO A CA 1
ATOM 542 C C . PRO A 1 73 ? -14.552 10.387 -10.176 1.00 43.22 73 PRO A C 1
ATOM 544 O O . PRO A 1 73 ? -15.424 11.257 -10.285 1.00 43.22 73 PRO A O 1
ATOM 547 N N . ILE A 1 74 ? -13.282 10.686 -9.901 1.00 47.03 74 ILE A N 1
ATOM 548 C CA . ILE A 1 74 ? -12.761 12.051 -9.725 1.00 47.03 74 ILE A CA 1
ATOM 549 C C . ILE A 1 74 ? -11.630 12.282 -10.737 1.00 47.03 74 ILE A C 1
ATOM 551 O O . ILE A 1 74 ? -10.767 11.421 -10.906 1.00 47.03 74 ILE A O 1
ATOM 555 N N . VAL A 1 75 ? -11.670 13.432 -11.421 1.00 44.44 75 VAL A N 1
ATOM 556 C CA . VAL A 1 75 ? -10.757 13.844 -12.505 1.00 44.44 75 VAL A CA 1
ATOM 557 C C . VAL A 1 75 ? -10.464 15.334 -12.342 1.00 44.44 75 VAL A C 1
ATOM 559 O O . VAL A 1 75 ? -11.364 16.114 -12.048 1.00 44.44 75 VAL A O 1
ATOM 562 N N . ASN A 1 76 ? -9.205 15.739 -12.502 1.00 42.94 76 ASN A N 1
ATOM 563 C CA . ASN A 1 76 ? -8.688 16.891 -11.757 1.00 42.94 76 ASN A CA 1
ATOM 564 C C . ASN A 1 76 ? -8.697 18.270 -12.469 1.00 42.94 76 ASN A C 1
ATOM 566 O O . ASN A 1 76 ? -7.884 19.115 -12.106 1.00 42.94 76 ASN A O 1
ATOM 570 N N . GLN A 1 77 ? -9.555 18.520 -13.475 1.00 38.19 77 GLN A N 1
ATOM 571 C CA . GLN A 1 77 ? -9.697 19.839 -14.146 1.00 38.19 77 GLN A CA 1
ATOM 572 C C . GLN A 1 77 ? -11.150 20.154 -14.587 1.00 38.19 77 GLN A C 1
ATOM 574 O O . GLN A 1 77 ? -11.996 19.265 -14.643 1.00 38.19 77 GLN A O 1
ATOM 579 N N . GLU A 1 78 ? -11.452 21.437 -14.851 1.00 28.61 78 GLU A N 1
ATOM 580 C CA . GLU A 1 78 ? -12.823 21.987 -14.911 1.00 28.61 78 GLU A CA 1
ATOM 581 C C . GLU A 1 78 ? -13.752 21.446 -16.018 1.00 28.61 78 GLU A C 1
ATOM 583 O O . GLU A 1 78 ? -13.423 21.451 -17.204 1.00 28.61 78 GLU A O 1
ATOM 588 N N . VAL A 1 79 ? -15.012 21.187 -15.638 1.00 30.75 79 VAL A N 1
ATOM 589 C CA . VAL A 1 79 ? -16.191 21.208 -16.524 1.00 30.75 79 VAL A CA 1
ATOM 590 C C . VAL A 1 79 ? -17.354 21.876 -15.778 1.00 30.75 79 VAL A C 1
ATOM 592 O O . VAL A 1 79 ? -17.596 21.584 -14.608 1.00 30.75 79 VAL A O 1
ATOM 595 N N . LYS A 1 80 ? -18.110 22.770 -16.434 1.00 23.80 80 LYS A N 1
ATOM 596 C CA . LYS A 1 80 ? -19.260 23.449 -15.807 1.00 23.80 80 LYS A CA 1
ATOM 597 C C . LYS A 1 80 ? -20.491 22.546 -15.760 1.00 23.80 80 LYS A C 1
ATOM 599 O O . LYS A 1 80 ? -21.130 22.297 -16.778 1.00 23.80 80 LYS A O 1
ATOM 604 N N . GLY A 1 81 ? -20.850 22.119 -14.555 1.00 26.42 81 GLY A N 1
ATOM 605 C CA . GLY A 1 81 ? -22.010 21.281 -14.289 1.00 26.42 81 GLY A CA 1
ATOM 606 C C . GLY A 1 81 ? -22.192 21.036 -12.795 1.00 26.42 81 GLY A C 1
ATOM 607 O O . GLY A 1 81 ? -21.649 21.749 -11.957 1.00 26.42 81 GLY A O 1
ATOM 608 N N . GLN A 1 82 ? -22.996 20.032 -12.472 1.00 22.86 82 GLN A N 1
ATOM 609 C CA . GLN A 1 82 ? -23.299 19.554 -11.123 1.00 22.86 82 GLN A CA 1
ATOM 610 C C . GLN A 1 82 ? -23.584 18.038 -11.288 1.00 22.86 82 GLN A C 1
ATOM 612 O O . GLN A 1 82 ? -24.109 17.661 -12.335 1.00 22.86 82 GLN A O 1
ATOM 617 N N . LYS A 1 83 ? -23.277 17.092 -10.391 1.00 20.80 83 LYS A N 1
ATOM 618 C CA . LYS A 1 83 ? -23.466 16.973 -8.925 1.00 20.80 83 LYS A CA 1
ATOM 619 C C . LYS A 1 83 ? -22.636 15.744 -8.441 1.00 20.80 83 LYS A C 1
ATOM 621 O O . LYS A 1 83 ? -22.514 14.834 -9.252 1.00 20.80 83 LYS A O 1
ATOM 626 N N . VAL A 1 84 ? -22.120 15.523 -7.212 1.00 26.72 84 VAL A N 1
ATOM 627 C CA . VAL A 1 84 ? -22.106 16.166 -5.865 1.00 26.72 84 VAL A CA 1
ATOM 628 C C . VAL A 1 84 ? -21.261 15.286 -4.854 1.00 26.72 84 VAL A C 1
ATOM 630 O O . VAL A 1 84 ? -21.065 14.111 -5.131 1.00 26.72 84 VAL A O 1
ATOM 633 N N . SER A 1 85 ? -20.913 15.796 -3.646 1.00 27.11 85 SER A N 1
ATOM 634 C CA . SER A 1 85 ? -20.764 15.151 -2.286 1.00 27.11 85 SER A CA 1
ATOM 635 C C . SER A 1 85 ? -19.675 14.162 -1.827 1.00 27.11 85 SER A C 1
ATOM 637 O O . SER A 1 85 ? -19.070 13.496 -2.650 1.00 27.11 85 SER A O 1
ATOM 639 N N . ILE A 1 86 ? -19.488 13.895 -0.503 1.00 34.91 86 ILE A N 1
ATOM 640 C CA . ILE A 1 86 ? -20.033 14.468 0.779 1.00 34.91 86 ILE A CA 1
ATOM 641 C C . ILE A 1 86 ? -18.854 14.979 1.635 1.00 34.91 86 ILE A C 1
ATOM 643 O O . ILE A 1 86 ? -17.877 14.256 1.787 1.00 34.91 86 ILE A O 1
ATOM 647 N N . TYR A 1 87 ? -19.025 16.097 2.356 1.00 30.23 87 TYR A N 1
ATOM 648 C CA . TYR A 1 87 ? -18.521 16.203 3.739 1.00 30.23 87 TYR A CA 1
ATOM 649 C C . TYR A 1 87 ? -19.520 16.945 4.649 1.00 30.23 87 TYR A C 1
ATOM 651 O O . TYR A 1 87 ? -20.166 17.895 4.209 1.00 30.23 87 TYR A O 1
ATOM 659 N N . ASN A 1 88 ? -19.668 16.514 5.909 1.00 33.22 88 ASN A N 1
ATOM 660 C CA . ASN A 1 88 ? -20.402 17.239 6.954 1.00 33.22 88 ASN A CA 1
ATOM 661 C C . ASN A 1 88 ? -19.894 16.817 8.356 1.00 33.22 88 ASN A C 1
ATOM 663 O O . ASN A 1 88 ? -20.075 15.655 8.721 1.00 33.22 88 ASN A O 1
ATOM 667 N N . PRO A 1 89 ? -19.327 17.729 9.172 1.00 33.38 89 PRO A N 1
ATOM 668 C CA . PRO A 1 89 ? -18.775 17.397 10.492 1.00 33.38 89 PRO A CA 1
ATOM 669 C C . PRO A 1 89 ? -19.823 17.146 11.595 1.00 33.38 89 PRO A C 1
ATOM 671 O O . PRO A 1 89 ? -19.455 16.769 12.702 1.00 33.38 89 PRO A O 1
ATOM 674 N N . SER A 1 90 ? -21.121 17.348 11.337 1.00 37.75 90 SER A N 1
ATOM 675 C CA . SER A 1 90 ? -22.181 17.237 12.361 1.00 37.75 90 SER A CA 1
ATOM 676 C C . SER A 1 90 ? -22.864 15.859 12.466 1.00 37.75 90 SER A C 1
ATOM 678 O O . SER A 1 90 ? -23.801 15.709 13.247 1.00 37.75 90 SER A O 1
ATOM 680 N N . VAL A 1 91 ? -22.422 14.841 11.711 1.00 37.22 91 VAL A N 1
ATOM 681 C CA . VAL A 1 91 ? -23.173 13.575 11.524 1.00 37.22 91 VAL A CA 1
ATOM 682 C C . VAL A 1 91 ? -22.403 12.332 12.014 1.00 37.22 91 VAL A C 1
ATOM 684 O O . VAL A 1 91 ? -22.107 11.422 11.246 1.00 37.22 91 VAL A O 1
ATOM 687 N N . HIS A 1 92 ? -22.175 12.289 13.334 1.00 38.47 92 HIS A N 1
ATOM 688 C CA . HIS A 1 92 ? -21.624 11.194 14.166 1.00 38.47 92 HIS A CA 1
ATOM 689 C C . HIS A 1 92 ? -20.097 11.070 14.313 1.00 38.47 92 HIS A C 1
ATOM 691 O O . HIS A 1 92 ? -19.399 10.548 13.452 1.00 38.47 92 HIS A O 1
ATOM 697 N N . ALA A 1 93 ? -19.624 11.295 15.543 1.00 36.34 93 ALA A N 1
ATOM 698 C CA . ALA A 1 93 ? -18.322 10.836 16.041 1.00 36.34 93 ALA A CA 1
ATOM 699 C C . ALA A 1 93 ? -18.309 9.337 16.454 1.00 36.34 93 ALA A C 1
ATOM 701 O O . ALA A 1 93 ? -17.564 8.953 17.351 1.00 36.34 93 ALA A O 1
ATOM 702 N N . LYS A 1 94 ? -19.194 8.498 15.884 1.00 33.81 94 LYS A N 1
ATOM 703 C CA . LYS A 1 94 ? -19.404 7.092 16.311 1.00 33.81 94 LYS A CA 1
ATOM 704 C C . LYS A 1 94 ? -19.748 6.077 15.209 1.00 33.81 94 LYS A C 1
ATOM 706 O O . LYS A 1 94 ? -19.890 4.897 15.524 1.00 33.81 94 LYS A O 1
ATOM 711 N N . HIS A 1 95 ? -19.913 6.476 13.946 1.00 35.44 95 HIS A N 1
ATOM 712 C CA . HIS A 1 95 ? -20.378 5.567 12.884 1.00 35.44 95 HIS A CA 1
ATOM 713 C C . HIS A 1 95 ? -19.520 5.684 11.612 1.00 35.44 95 HIS A C 1
ATOM 715 O O . HIS A 1 95 ? -19.747 6.594 10.814 1.00 35.44 95 HIS A O 1
ATOM 721 N N . PRO A 1 96 ? -18.548 4.775 11.396 1.00 39.72 96 PRO A N 1
ATOM 722 C CA . PRO A 1 96 ? -17.817 4.696 10.136 1.00 39.72 96 PRO A CA 1
ATOM 723 C C . PRO A 1 96 ? -18.728 4.197 9.006 1.00 39.72 96 PRO A C 1
ATOM 725 O O . PRO A 1 96 ? -19.515 3.269 9.196 1.00 39.72 96 PRO A O 1
ATOM 728 N N . LEU A 1 97 ? -18.589 4.785 7.818 1.00 40.31 97 LEU A N 1
ATOM 729 C CA . LEU A 1 97 ? -19.187 4.271 6.585 1.00 40.31 97 LEU A CA 1
ATOM 730 C C . LEU A 1 97 ? -18.214 3.301 5.902 1.00 40.31 97 LEU A C 1
ATOM 732 O O . LEU A 1 97 ? -17.012 3.560 5.874 1.00 40.31 97 LEU A O 1
ATOM 736 N N . ASN A 1 98 ? -18.736 2.235 5.286 1.00 42.50 98 ASN A N 1
ATOM 737 C CA . ASN A 1 98 ? -17.947 1.384 4.391 1.00 42.50 98 ASN A CA 1
ATOM 738 C C . ASN A 1 98 ? -17.459 2.211 3.198 1.00 42.50 98 ASN A C 1
ATOM 740 O O . ASN A 1 98 ? -18.274 2.620 2.364 1.00 42.50 98 ASN A O 1
ATOM 744 N N . GLY A 1 99 ? -16.149 2.425 3.107 1.00 38.75 99 GLY A N 1
ATOM 745 C CA . GLY A 1 99 ? -15.507 3.167 2.026 1.00 38.75 99 GLY A CA 1
ATOM 746 C C . GLY A 1 99 ? -14.426 2.334 1.348 1.00 38.75 99 GLY A C 1
ATOM 747 O O . GLY A 1 99 ? -13.567 1.777 2.023 1.00 38.75 99 GLY A O 1
ATOM 748 N N . LEU A 1 100 ? -14.469 2.286 0.018 1.00 37.81 100 LEU A N 1
ATOM 749 C CA . LEU A 1 100 ? -13.406 1.817 -0.869 1.00 37.81 100 LEU A CA 1
ATOM 750 C C . LEU A 1 100 ? -12.816 3.048 -1.568 1.00 37.81 100 LEU A C 1
ATOM 752 O O . LEU A 1 100 ? -13.526 3.727 -2.312 1.00 37.81 100 LEU A O 1
ATOM 756 N N . ARG A 1 101 ? -11.531 3.329 -1.350 1.00 42.97 101 ARG A N 1
ATOM 757 C CA . ARG A 1 101 ? -10.753 4.337 -2.082 1.0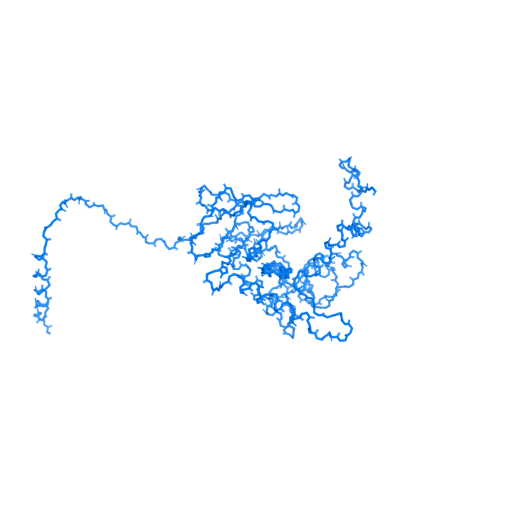0 42.97 101 ARG A CA 1
ATOM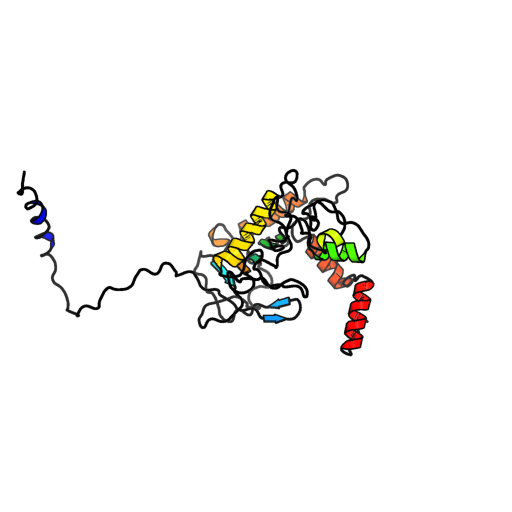 758 C C . ARG A 1 101 ? -9.675 3.632 -2.893 1.00 42.97 101 ARG A C 1
ATOM 760 O O . ARG A 1 101 ? -8.948 2.788 -2.379 1.00 42.97 101 ARG A O 1
ATOM 767 N N . MET A 1 102 ? -9.539 4.029 -4.149 1.00 45.41 102 MET A N 1
ATOM 768 C CA . MET A 1 102 ? -8.479 3.574 -5.043 1.00 45.41 102 MET A CA 1
ATOM 769 C C . MET A 1 102 ? -7.908 4.789 -5.778 1.00 45.41 102 MET A C 1
ATOM 771 O O . MET A 1 102 ? -8.635 5.738 -6.089 1.00 45.41 102 MET A O 1
ATOM 775 N N . THR A 1 103 ? -6.609 4.778 -6.056 1.00 46.44 103 THR A N 1
ATOM 776 C CA . THR A 1 103 ? -5.941 5.815 -6.857 1.00 46.44 103 THR A CA 1
ATOM 777 C C . THR A 1 103 ? -4.812 5.193 -7.653 1.00 46.44 103 THR A C 1
ATOM 779 O O . THR A 1 103 ? -4.110 4.330 -7.126 1.00 46.44 103 THR A O 1
ATOM 782 N N . ASN A 1 104 ? -4.587 5.652 -8.884 1.00 48.41 104 ASN A N 1
ATOM 783 C CA . ASN A 1 104 ? -3.329 5.348 -9.557 1.00 48.41 104 ASN A CA 1
ATOM 784 C C . ASN A 1 104 ? -2.223 6.339 -9.152 1.00 48.41 104 ASN A C 1
ATOM 786 O O . ASN A 1 104 ? -2.458 7.284 -8.391 1.00 48.41 104 ASN A O 1
ATOM 790 N N . SER A 1 105 ? -1.002 6.089 -9.621 1.00 62.19 105 SER A N 1
ATOM 791 C CA . SER A 1 105 ? 0.161 6.971 -9.459 1.00 62.19 105 SER A CA 1
ATOM 792 C C . SER A 1 105 ? 1.123 6.831 -10.650 1.00 62.19 105 SER A C 1
ATOM 794 O O . SER A 1 105 ? 0.904 6.010 -11.541 1.00 62.19 105 SER A O 1
ATOM 796 N N . THR A 1 106 ? 2.175 7.652 -10.716 1.00 73.31 106 THR A N 1
ATOM 797 C CA . THR A 1 106 ? 3.143 7.640 -11.830 1.00 73.31 106 THR A CA 1
ATOM 798 C C . THR A 1 106 ? 3.884 6.304 -11.955 1.00 73.31 106 THR A C 1
ATOM 800 O O . THR A 1 106 ? 4.203 5.672 -10.946 1.00 73.31 106 THR A O 1
ATOM 803 N N . LYS A 1 107 ? 4.245 5.921 -13.191 1.00 78.62 107 LYS A N 1
ATOM 804 C CA . LYS A 1 107 ? 5.032 4.720 -13.523 1.00 78.62 107 LYS A CA 1
ATOM 805 C C . LYS A 1 107 ? 6.242 4.500 -12.591 1.00 78.62 107 LYS A C 1
ATOM 807 O O . LYS A 1 107 ? 7.237 5.225 -12.627 1.00 78.62 107 LYS A O 1
ATOM 812 N N . LEU A 1 108 ? 6.156 3.458 -11.767 1.00 84.69 108 LEU A N 1
ATOM 813 C CA . LEU A 1 108 ? 7.183 3.009 -10.814 1.00 84.69 108 LEU A CA 1
ATOM 814 C C . LEU A 1 108 ? 7.282 1.479 -10.726 1.00 84.69 108 LEU A C 1
ATOM 816 O O . LEU A 1 108 ? 8.331 0.964 -10.343 1.00 84.69 108 LEU A O 1
ATOM 820 N N . VAL A 1 109 ? 6.210 0.766 -11.073 1.00 92.50 109 VAL A N 1
ATOM 821 C CA . VAL A 1 109 ? 6.058 -0.686 -10.944 1.00 92.50 109 VAL A CA 1
ATOM 822 C C . VAL A 1 109 ? 6.033 -1.326 -12.334 1.00 92.50 109 VAL A C 1
ATOM 824 O O . VAL A 1 109 ? 5.471 -0.758 -13.277 1.00 92.50 109 VAL A O 1
ATOM 827 N N . ALA A 1 110 ? 6.640 -2.499 -12.473 1.00 96.56 110 ALA A N 1
ATOM 828 C CA . ALA A 1 110 ? 6.558 -3.304 -13.684 1.00 96.56 110 ALA A CA 1
ATOM 829 C C . ALA A 1 110 ? 5.254 -4.126 -13.740 1.00 96.56 110 ALA A C 1
ATOM 831 O O . ALA A 1 110 ? 4.739 -4.535 -12.696 1.00 96.56 110 ALA A O 1
ATOM 832 N N . PRO A 1 111 ? 4.712 -4.425 -14.937 1.00 96.56 111 PRO A N 1
ATOM 833 C CA . PRO A 1 111 ? 3.716 -5.480 -15.103 1.00 96.56 111 PRO A CA 1
ATOM 834 C C . PRO A 1 111 ? 4.305 -6.835 -14.695 1.00 96.56 111 PRO A C 1
ATOM 836 O O . PRO A 1 111 ? 5.523 -7.009 -14.645 1.00 96.56 111 PRO A O 1
ATOM 839 N N . PHE A 1 112 ? 3.460 -7.838 -14.459 1.00 96.50 112 PHE A N 1
ATOM 840 C CA . PHE A 1 112 ? 3.962 -9.195 -14.239 1.00 96.50 112 PHE A CA 1
ATOM 841 C C . PHE A 1 112 ? 4.732 -9.701 -15.476 1.00 96.50 112 PHE A C 1
ATOM 843 O O . PHE A 1 112 ? 4.243 -9.576 -16.597 1.00 96.50 112 PHE A O 1
ATOM 850 N N . HIS A 1 113 ? 5.941 -10.237 -15.261 1.00 93.94 113 HIS A N 1
ATOM 851 C CA . HIS A 1 113 ? 6.948 -10.556 -16.293 1.00 93.94 113 HIS A CA 1
ATOM 852 C C . HIS A 1 113 ? 7.452 -9.367 -17.149 1.00 93.94 113 HIS A C 1
ATOM 854 O O . HIS A 1 113 ? 8.151 -9.585 -18.136 1.00 93.94 113 HIS A O 1
ATOM 860 N N . GLY A 1 114 ? 7.153 -8.116 -16.782 1.00 94.31 114 GLY A N 1
ATOM 861 C CA . GLY A 1 114 ? 7.782 -6.933 -17.377 1.00 94.31 114 GLY A CA 1
ATOM 862 C C . GLY A 1 114 ? 9.080 -6.540 -16.662 1.00 94.31 114 GLY A C 1
ATOM 863 O O . GLY A 1 114 ? 9.231 -6.785 -15.467 1.00 94.31 114 GLY A O 1
ATOM 864 N N . GLY A 1 115 ? 10.002 -5.900 -17.389 1.00 93.31 115 GLY A N 1
ATOM 865 C CA . GLY A 1 115 ? 11.274 -5.391 -16.850 1.00 93.31 115 GLY A CA 1
ATOM 866 C C . GLY A 1 115 ? 11.321 -3.877 -16.600 1.00 93.31 115 GLY A C 1
ATOM 867 O O . GLY A 1 115 ? 12.311 -3.385 -16.073 1.00 93.31 115 GLY A O 1
ATOM 868 N N . GLU A 1 116 ? 10.278 -3.127 -16.975 1.00 92.50 116 GLU A N 1
ATOM 869 C CA . GLU A 1 116 ? 10.281 -1.655 -17.006 1.00 92.50 116 GLU A CA 1
ATOM 870 C C . GLU A 1 116 ? 9.078 -1.022 -16.280 1.00 92.50 116 GLU A C 1
ATOM 872 O O . GLU A 1 116 ? 8.050 -1.664 -16.056 1.00 92.50 116 GLU A O 1
ATOM 877 N N . ARG A 1 117 ? 9.189 0.266 -15.924 1.00 94.00 117 ARG A N 1
ATOM 878 C CA . ARG A 1 117 ? 8.148 1.026 -15.205 1.00 94.00 117 ARG A CA 1
ATOM 879 C C . ARG A 1 117 ? 6.931 1.289 -16.103 1.00 94.00 117 ARG A C 1
ATOM 881 O O . ARG A 1 117 ? 6.984 2.180 -16.948 1.00 94.00 117 ARG A O 1
ATOM 888 N N . MET A 1 118 ? 5.807 0.615 -15.849 1.00 94.06 118 MET A N 1
ATOM 889 C CA . MET A 1 118 ? 4.552 0.809 -16.602 1.00 94.06 118 MET A CA 1
ATOM 890 C C . MET A 1 118 ? 3.334 1.134 -15.737 1.00 94.06 118 MET A C 1
ATOM 892 O O . MET A 1 118 ? 2.342 1.605 -16.274 1.00 94.06 118 MET A O 1
ATOM 896 N N . LEU A 1 119 ? 3.372 0.876 -14.431 1.00 92.75 119 LEU A N 1
ATOM 897 C CA . LEU A 1 119 ? 2.225 1.011 -13.527 1.00 92.75 119 LEU A CA 1
ATOM 898 C C . LEU A 1 119 ? 2.593 1.887 -12.331 1.00 92.75 119 LEU A C 1
ATOM 900 O O . LEU A 1 119 ? 3.761 1.941 -11.932 1.00 92.75 119 LEU A O 1
ATOM 904 N N . GLY A 1 120 ? 1.607 2.550 -11.734 1.00 90.25 120 GLY A N 1
ATOM 905 C CA . GLY A 1 120 ? 1.783 3.164 -10.424 1.00 90.25 120 GLY A CA 1
ATOM 906 C C . GLY A 1 120 ? 1.863 2.126 -9.304 1.00 90.25 120 GLY A C 1
ATOM 907 O O . GLY A 1 120 ? 1.623 0.932 -9.495 1.00 90.25 120 GLY A O 1
ATOM 908 N N . THR A 1 121 ? 2.167 2.597 -8.096 1.00 86.88 121 THR A N 1
ATOM 909 C CA . THR A 1 121 ? 2.021 1.817 -6.850 1.00 86.88 121 THR A CA 1
ATOM 910 C C . THR A 1 121 ? 0.564 1.464 -6.537 1.00 86.88 121 THR A C 1
ATOM 912 O O . THR A 1 121 ? 0.327 0.566 -5.731 1.00 86.88 121 THR A O 1
ATOM 915 N N . ASN A 1 122 ? -0.382 2.159 -7.183 1.00 89.81 122 ASN A N 1
ATOM 916 C CA . ASN A 1 122 ? -1.792 1.802 -7.336 1.00 89.81 122 ASN A CA 1
ATOM 917 C C . ASN A 1 122 ? -2.468 1.264 -6.052 1.00 89.81 122 ASN A C 1
ATOM 919 O O . ASN A 1 122 ? -2.953 0.136 -6.043 1.00 89.81 122 ASN A O 1
ATOM 923 N N . PRO A 1 123 ? -2.479 2.024 -4.939 1.00 85.69 123 PRO A N 1
ATOM 924 C CA . PRO A 1 123 ? -2.998 1.530 -3.670 1.00 85.69 123 PRO A CA 1
ATOM 925 C C . PRO A 1 123 ? -4.516 1.312 -3.644 1.00 85.69 123 PRO A C 1
ATOM 927 O O . PRO A 1 123 ? -5.295 1.992 -4.323 1.00 85.69 123 PRO A O 1
ATOM 930 N N . ILE A 1 124 ? -4.912 0.369 -2.789 1.00 84.94 124 ILE A N 1
ATOM 931 C CA . ILE A 1 124 ? -6.292 -0.008 -2.486 1.00 84.94 124 ILE A CA 1
ATOM 932 C C . ILE A 1 124 ? -6.512 0.186 -0.985 1.00 84.94 124 ILE A C 1
ATOM 934 O O . ILE A 1 124 ? -5.847 -0.465 -0.179 1.00 84.94 124 ILE A O 1
ATOM 938 N N . ALA A 1 125 ? -7.479 1.032 -0.626 1.00 81.69 125 ALA A N 1
ATOM 939 C CA . ALA A 1 125 ? -7.892 1.263 0.753 1.00 81.69 125 ALA A CA 1
ATOM 940 C C . ALA A 1 125 ? -9.374 0.899 0.958 1.00 81.69 125 ALA A C 1
ATOM 942 O O . ALA A 1 125 ? -10.232 1.354 0.199 1.00 81.69 125 ALA A O 1
ATOM 943 N N . ILE A 1 126 ? -9.689 0.085 1.971 1.00 83.12 126 ILE A N 1
ATOM 944 C CA . ILE A 1 126 ? -11.043 -0.386 2.308 1.00 83.12 126 ILE A CA 1
ATOM 945 C C . ILE A 1 126 ? -11.247 -0.361 3.825 1.00 83.12 126 ILE A C 1
ATOM 947 O O . ILE A 1 126 ? -10.431 -0.914 4.561 1.00 83.12 126 ILE A O 1
ATOM 951 N N . ALA A 1 127 ? -12.356 0.219 4.290 1.00 81.75 127 ALA A N 1
ATOM 952 C CA . ALA A 1 127 ? -12.733 0.229 5.705 1.00 81.75 127 ALA A CA 1
ATOM 953 C C . ALA A 1 127 ? -14.080 -0.468 5.976 1.00 81.75 127 ALA A C 1
ATOM 955 O O . ALA A 1 127 ? -15.024 -0.295 5.202 1.00 81.75 127 ALA A O 1
ATOM 956 N N . PHE A 1 128 ? -14.175 -1.186 7.103 1.00 84.06 128 PHE A N 1
ATOM 957 C CA . PHE A 1 128 ? -15.397 -1.839 7.603 1.00 84.06 128 PHE A CA 1
ATOM 958 C C . PHE A 1 128 ? -15.597 -1.575 9.114 1.00 84.06 128 PHE A C 1
ATOM 960 O O . PHE A 1 128 ? -14.657 -1.792 9.879 1.00 84.06 128 PHE A O 1
ATOM 967 N N . PRO A 1 129 ? -16.781 -1.128 9.585 1.00 84.50 129 PRO A N 1
ATOM 968 C CA . PRO A 1 129 ? -17.040 -0.859 11.001 1.00 84.50 129 PRO A CA 1
ATOM 969 C C . PRO A 1 129 ? -17.350 -2.124 11.816 1.00 84.50 129 PRO A C 1
ATOM 971 O O . PRO A 1 129 ? -18.176 -2.936 11.399 1.00 84.50 129 PRO A O 1
ATOM 974 N N . GLY A 1 130 ? -16.768 -2.216 13.014 1.00 85.81 130 GLY A N 1
ATOM 975 C CA . GLY A 1 130 ? -17.261 -3.065 14.105 1.00 85.81 130 GLY A CA 1
ATOM 976 C C . GLY A 1 130 ? -18.441 -2.436 14.862 1.00 85.81 130 GLY A C 1
ATOM 977 O O . GLY A 1 130 ? -18.943 -1.367 14.484 1.00 85.81 130 GLY A O 1
ATOM 978 N N . LEU A 1 131 ? -18.900 -3.103 15.925 1.00 88.75 131 LEU A N 1
ATOM 979 C CA . LEU A 1 131 ? -19.882 -2.578 16.888 1.00 88.75 131 LEU A CA 1
ATOM 980 C C . LEU A 1 131 ? -19.174 -2.084 18.154 1.00 88.75 131 LEU A C 1
ATOM 982 O O . LEU A 1 131 ? -19.418 -0.964 18.605 1.00 88.75 131 LEU A O 1
ATOM 986 N N . GLU A 1 132 ? -18.299 -2.930 18.690 1.00 93.56 132 GLU A N 1
ATOM 987 C CA . GLU A 1 132 ? -17.450 -2.710 19.858 1.00 93.56 132 GLU A CA 1
ATOM 988 C C . GLU A 1 132 ? -15.966 -2.644 19.466 1.00 93.56 132 GLU A C 1
ATOM 990 O O . GLU A 1 132 ? -15.209 -1.879 20.065 1.00 93.56 132 GLU A O 1
ATOM 995 N N . GLU A 1 133 ? -15.543 -3.422 18.461 1.00 92.88 133 GLU A N 1
ATOM 996 C CA . GLU A 1 133 ? -14.158 -3.436 17.988 1.00 92.88 133 GLU A CA 1
ATOM 997 C C . GLU A 1 133 ? -13.850 -2.227 17.076 1.00 92.88 133 GLU A C 1
ATOM 999 O O . GLU A 1 133 ? -14.736 -1.706 16.384 1.00 92.88 133 GLU A O 1
ATOM 1004 N N . PRO A 1 134 ? -12.580 -1.778 17.009 1.00 87.75 134 PRO A N 1
ATOM 1005 C CA . PRO A 1 134 ? -12.150 -0.783 16.033 1.00 87.75 134 PRO A CA 1
ATOM 1006 C C . PRO A 1 134 ? -12.436 -1.227 14.587 1.00 87.75 134 PRO A C 1
ATOM 1008 O O . PRO A 1 134 ? -12.358 -2.418 14.283 1.00 87.75 134 PRO A O 1
ATOM 1011 N N . PRO A 1 135 ? -12.700 -0.292 13.653 1.00 83.12 135 PRO A N 1
ATOM 1012 C CA . PRO A 1 135 ? -12.934 -0.646 12.258 1.00 83.12 135 PRO A CA 1
ATOM 1013 C C . PRO A 1 135 ? -11.724 -1.368 11.651 1.00 83.12 135 PRO A C 1
ATOM 1015 O O . PRO A 1 135 ? -10.574 -0.968 11.859 1.00 83.12 135 PRO A O 1
ATOM 1018 N N . ILE A 1 136 ? -11.984 -2.390 10.837 1.00 88.25 136 ILE A N 1
ATOM 1019 C CA . ILE A 1 136 ? -10.962 -2.982 9.970 1.00 88.25 136 ILE A CA 1
ATOM 1020 C C . ILE A 1 136 ? -10.592 -1.918 8.937 1.00 88.25 136 ILE A C 1
ATOM 1022 O O . ILE A 1 136 ? -11.476 -1.422 8.237 1.00 88.25 136 ILE A O 1
ATOM 1026 N N . VAL A 1 137 ? -9.307 -1.577 8.828 1.00 82.50 137 VAL A N 1
ATOM 1027 C CA . VAL A 1 137 ? -8.790 -0.645 7.816 1.00 82.50 137 VAL A CA 1
ATOM 1028 C C . VAL A 1 137 ? -7.687 -1.342 7.034 1.00 82.50 137 VAL A C 1
ATOM 1030 O O . VAL A 1 137 ? -6.583 -1.556 7.524 1.00 82.50 137 VAL A O 1
ATOM 1033 N N . ILE A 1 138 ? -8.007 -1.731 5.808 1.00 84.69 138 ILE A N 1
ATOM 1034 C CA . ILE A 1 138 ? -7.066 -2.284 4.840 1.00 84.69 138 ILE A CA 1
ATOM 1035 C C . ILE A 1 138 ? -6.547 -1.104 4.019 1.00 84.69 138 ILE A C 1
ATOM 1037 O O . ILE A 1 138 ? -7.352 -0.453 3.370 1.00 84.69 138 ILE A O 1
ATOM 1041 N N . ASP A 1 139 ? -5.243 -0.836 4.012 1.00 83.88 139 ASP A N 1
ATOM 1042 C CA . ASP A 1 139 ? -4.605 0.101 3.074 1.00 83.88 139 ASP A CA 1
ATOM 1043 C C . ASP A 1 139 ? -3.253 -0.476 2.634 1.00 83.88 139 ASP A C 1
ATOM 1045 O O . ASP A 1 139 ? -2.404 -0.799 3.467 1.00 83.88 139 ASP A O 1
ATOM 1049 N N . PHE A 1 140 ? -3.071 -0.690 1.330 1.00 85.88 140 PHE A N 1
ATOM 1050 C CA . PHE A 1 140 ? -1.825 -1.220 0.781 1.00 85.88 140 PHE A CA 1
ATOM 1051 C C . PHE A 1 140 ? -1.606 -0.830 -0.685 1.00 85.88 140 PHE A C 1
ATOM 1053 O O . PHE A 1 140 ? -2.536 -0.765 -1.488 1.00 85.88 140 PHE A O 1
ATOM 1060 N N . ALA A 1 141 ? -0.337 -0.635 -1.051 1.00 89.31 141 ALA A N 1
ATOM 1061 C CA . ALA A 1 141 ? 0.107 -0.546 -2.441 1.00 89.31 141 ALA A CA 1
ATOM 1062 C C . ALA A 1 141 ? 0.076 -1.929 -3.112 1.00 89.31 141 ALA A C 1
ATOM 1064 O O . ALA A 1 141 ? 0.444 -2.927 -2.495 1.00 89.31 141 ALA A O 1
ATOM 1065 N N . THR A 1 142 ? -0.272 -1.999 -4.397 1.00 95.00 142 THR A N 1
ATOM 1066 C CA . THR A 1 142 ? -0.290 -3.264 -5.160 1.00 95.00 142 THR A CA 1
ATOM 1067 C C . THR A 1 142 ? 1.094 -3.709 -5.649 1.00 95.00 142 THR A C 1
ATOM 1069 O O . THR A 1 142 ? 1.206 -4.683 -6.395 1.00 95.00 142 THR A O 1
ATOM 1072 N N . SER A 1 143 ? 2.157 -3.015 -5.235 1.00 95.25 143 SER A N 1
ATOM 1073 C CA . SER A 1 143 ? 3.566 -3.390 -5.402 1.00 95.25 143 SER A CA 1
ATOM 1074 C C . SER A 1 143 ? 4.115 -4.133 -4.175 1.00 95.25 143 SER A C 1
ATOM 1076 O O . SER A 1 143 ? 3.629 -3.959 -3.062 1.00 95.25 143 SER A O 1
ATOM 1078 N N . ALA A 1 144 ? 5.174 -4.931 -4.350 1.00 95.75 144 ALA A N 1
ATOM 1079 C CA . ALA A 1 144 ? 5.822 -5.692 -3.271 1.00 95.75 144 ALA A CA 1
ATOM 1080 C C . ALA A 1 144 ? 6.387 -4.810 -2.137 1.00 95.75 144 ALA A C 1
ATOM 1082 O O . ALA A 1 144 ? 6.616 -5.278 -1.022 1.00 95.75 144 ALA A O 1
ATOM 1083 N N . THR A 1 145 ? 6.630 -3.529 -2.420 1.00 92.62 145 THR A N 1
ATOM 1084 C CA . THR A 1 145 ? 7.071 -2.518 -1.457 1.00 92.62 145 THR A CA 1
ATOM 1085 C C . THR A 1 145 ? 6.646 -1.119 -1.919 1.00 92.62 145 THR A C 1
ATOM 1087 O O . THR A 1 145 ? 6.124 -0.954 -3.023 1.00 92.62 145 THR A O 1
ATOM 1090 N N . ALA A 1 146 ? 6.887 -0.102 -1.093 1.00 86.56 146 ALA A N 1
ATOM 1091 C CA . ALA A 1 146 ? 6.676 1.305 -1.436 1.00 86.56 146 ALA A CA 1
ATOM 1092 C C . ALA A 1 146 ? 8.011 1.988 -1.772 1.00 86.56 146 ALA A C 1
ATOM 1094 O O . ALA A 1 146 ? 9.020 1.712 -1.121 1.00 86.56 146 ALA A O 1
ATOM 1095 N N . TYR A 1 147 ? 8.014 2.931 -2.721 1.00 86.62 147 TYR A N 1
ATOM 1096 C CA . TYR A 1 147 ? 9.230 3.635 -3.165 1.00 86.62 147 TYR A CA 1
ATOM 1097 C C . TYR A 1 147 ? 10.019 4.276 -2.004 1.00 86.62 147 TYR A C 1
ATOM 1099 O O . TYR A 1 147 ? 11.238 4.144 -1.930 1.00 86.62 147 TYR A O 1
ATOM 1107 N N . GLY A 1 148 ? 9.329 4.862 -1.017 1.00 85.81 148 GLY A N 1
ATOM 1108 C CA . GLY A 1 148 ? 9.967 5.426 0.181 1.00 85.81 148 GLY A CA 1
ATOM 1109 C C . GLY A 1 148 ? 10.796 4.422 1.000 1.00 85.81 148 GLY A C 1
ATOM 1110 O O . GLY A 1 148 ? 11.770 4.815 1.636 1.00 85.81 148 GLY A O 1
ATOM 1111 N N . LYS A 1 149 ? 10.490 3.115 0.947 1.00 86.44 149 LYS A N 1
ATOM 1112 C CA . LYS A 1 149 ? 11.316 2.077 1.593 1.00 86.44 149 LYS A CA 1
ATOM 1113 C C . LYS A 1 149 ? 12.634 1.835 0.839 1.00 86.44 149 LYS A C 1
ATOM 1115 O O . LYS A 1 149 ? 13.625 1.499 1.482 1.00 86.44 149 LYS A O 1
ATOM 1120 N N . ILE A 1 150 ? 12.673 2.067 -0.479 1.00 91.06 150 ILE A N 1
ATOM 1121 C CA . ILE A 1 150 ? 13.907 2.063 -1.286 1.00 91.06 150 ILE A CA 1
ATOM 1122 C C . ILE A 1 150 ? 14.786 3.262 -0.905 1.00 91.06 150 ILE A C 1
ATOM 1124 O O . ILE A 1 150 ? 15.969 3.095 -0.619 1.00 91.06 150 ILE A O 1
ATOM 1128 N N . GLU A 1 151 ? 14.198 4.459 -0.817 1.00 88.19 151 GLU A N 1
ATOM 1129 C CA . GLU A 1 151 ? 14.901 5.683 -0.397 1.00 88.19 151 GLU A CA 1
ATOM 1130 C C . GLU A 1 151 ? 15.460 5.571 1.030 1.00 88.19 151 GLU A C 1
ATOM 1132 O O . GLU A 1 151 ? 16.607 5.937 1.276 1.00 88.19 151 GLU A O 1
ATOM 1137 N N . ILE A 1 152 ? 14.701 5.002 1.975 1.00 85.88 152 ILE A N 1
ATOM 1138 C CA . ILE A 1 152 ? 15.192 4.734 3.337 1.00 85.88 152 ILE A CA 1
ATOM 1139 C C . ILE A 1 152 ? 16.358 3.734 3.318 1.00 85.88 152 ILE A C 1
ATOM 1141 O O . ILE A 1 152 ? 17.342 3.946 4.027 1.00 85.88 152 ILE A O 1
ATOM 1145 N N . ALA A 1 153 ? 16.287 2.674 2.505 1.00 89.31 153 ALA A N 1
ATOM 1146 C CA . ALA A 1 153 ? 17.380 1.712 2.367 1.00 89.31 153 ALA A CA 1
ATOM 1147 C C . ALA A 1 153 ? 18.645 2.365 1.776 1.00 89.31 153 ALA A C 1
ATOM 1149 O O . ALA A 1 153 ? 19.738 2.181 2.314 1.00 89.31 153 ALA A O 1
ATOM 1150 N N . LYS A 1 154 ? 18.493 3.220 0.753 1.00 89.75 154 LYS A N 1
ATOM 1151 C CA . LYS A 1 154 ? 19.584 4.021 0.176 1.00 89.75 154 LYS A CA 1
ATOM 1152 C C . LYS A 1 154 ? 20.212 4.969 1.200 1.00 89.75 154 LYS A C 1
ATOM 1154 O O . LYS A 1 154 ? 21.426 4.944 1.380 1.00 89.75 154 LYS A O 1
ATOM 1159 N N . ARG A 1 155 ? 19.400 5.749 1.926 1.00 84.25 155 ARG A N 1
ATOM 1160 C CA . ARG A 1 155 ? 19.853 6.665 2.996 1.00 84.25 155 ARG A CA 1
ATOM 1161 C C . ARG A 1 155 ? 20.579 5.943 4.143 1.00 84.25 155 ARG A C 1
ATOM 1163 O O . ARG A 1 155 ? 21.346 6.576 4.859 1.00 84.25 155 ARG A O 1
ATOM 1170 N N . ARG A 1 156 ? 20.346 4.636 4.320 1.00 86.19 156 ARG A N 1
ATOM 1171 C CA . ARG A 1 156 ? 21.019 3.766 5.303 1.00 86.19 156 ARG A CA 1
ATOM 1172 C C . ARG A 1 156 ? 22.229 3.002 4.748 1.00 86.19 156 ARG A C 1
ATOM 1174 O O . ARG A 1 156 ? 22.884 2.308 5.518 1.00 86.19 156 ARG A O 1
ATOM 1181 N N . GLY A 1 157 ? 22.511 3.075 3.444 1.00 87.94 157 GLY A N 1
ATOM 1182 C CA . GLY A 1 157 ? 23.540 2.251 2.795 1.00 87.94 157 GLY A CA 1
ATOM 1183 C C . GLY A 1 157 ? 23.243 0.743 2.818 1.00 87.94 157 GLY A C 1
ATOM 1184 O O . GLY A 1 157 ? 24.157 -0.068 2.700 1.00 87.94 157 GLY A O 1
ATOM 1185 N N . SER A 1 158 ? 21.979 0.352 3.009 1.00 91.81 158 SER A N 1
ATOM 1186 C CA . SER A 1 158 ? 21.552 -1.041 3.180 1.00 91.81 158 SER A CA 1
ATOM 1187 C C . SER A 1 158 ? 20.903 -1.607 1.916 1.00 91.81 158 SER A C 1
ATOM 1189 O O . SER A 1 158 ? 20.162 -0.899 1.233 1.00 91.81 158 SER A O 1
ATOM 1191 N N . LYS A 1 159 ? 21.093 -2.909 1.663 1.00 97.25 159 LYS A N 1
ATOM 1192 C CA . LYS A 1 159 ? 20.343 -3.661 0.643 1.00 97.25 159 LYS A CA 1
ATOM 1193 C C . LYS A 1 159 ? 18.823 -3.564 0.844 1.00 97.25 159 LYS A C 1
ATOM 1195 O O . LYS A 1 159 ? 18.345 -3.444 1.972 1.00 97.25 159 LYS A O 1
ATOM 1200 N N . ILE A 1 160 ? 18.075 -3.710 -0.248 1.00 96.75 160 ILE A N 1
ATOM 1201 C CA . ILE A 1 160 ? 16.641 -4.032 -0.227 1.00 96.75 160 ILE A CA 1
ATOM 1202 C C . ILE A 1 160 ? 16.435 -5.557 -0.291 1.00 96.75 160 ILE A C 1
ATOM 1204 O O . ILE A 1 160 ? 17.251 -6.249 -0.901 1.00 96.75 160 ILE A O 1
ATOM 1208 N N . PRO A 1 161 ? 15.362 -6.104 0.312 1.00 96.25 161 PRO A N 1
ATOM 1209 C CA . PRO A 1 161 ? 14.994 -7.509 0.149 1.00 96.25 161 PRO A CA 1
ATOM 1210 C C . PRO A 1 161 ? 14.795 -7.917 -1.317 1.00 96.25 161 PRO A C 1
ATOM 1212 O O . PRO A 1 161 ? 14.229 -7.166 -2.116 1.00 96.25 161 PRO A O 1
ATOM 1215 N N . SER A 1 162 ? 15.201 -9.145 -1.647 1.00 95.19 162 SER A N 1
ATOM 1216 C CA . SER A 1 162 ? 14.917 -9.753 -2.950 1.00 95.19 162 SER A CA 1
ATOM 1217 C C . SER A 1 162 ? 13.408 -9.782 -3.241 1.00 95.19 162 SER A C 1
ATOM 1219 O O . SER A 1 162 ? 12.580 -9.914 -2.338 1.00 95.19 162 SER A O 1
ATOM 1221 N N . GLY A 1 163 ? 13.042 -9.616 -4.514 1.00 95.06 163 GLY A N 1
ATOM 1222 C CA . GLY A 1 163 ? 11.649 -9.513 -4.957 1.00 95.06 163 GLY A CA 1
ATOM 1223 C C . GLY A 1 163 ? 11.002 -8.135 -4.779 1.00 95.06 163 GLY A C 1
ATOM 1224 O O . GLY A 1 163 ? 9.857 -7.963 -5.193 1.00 95.06 163 GLY A O 1
ATOM 1225 N N . TRP A 1 164 ? 11.691 -7.132 -4.226 1.00 96.75 164 TRP A N 1
ATOM 1226 C CA . TRP A 1 164 ? 11.169 -5.758 -4.197 1.00 96.75 164 TRP A CA 1
ATOM 1227 C C . TRP A 1 164 ? 11.275 -5.040 -5.548 1.00 96.75 164 TRP A C 1
ATOM 1229 O O . TRP A 1 164 ? 10.379 -4.264 -5.890 1.00 96.75 164 TRP A O 1
ATOM 1239 N N . ALA A 1 165 ? 12.347 -5.284 -6.308 1.00 96.94 165 ALA A N 1
ATOM 1240 C CA . ALA A 1 165 ? 12.645 -4.546 -7.530 1.00 96.94 165 ALA A CA 1
ATOM 1241 C C . ALA A 1 165 ? 13.474 -5.336 -8.557 1.00 96.94 165 ALA A C 1
ATOM 1243 O O . ALA A 1 165 ? 14.137 -6.327 -8.237 1.00 96.94 165 ALA A O 1
ATOM 1244 N N . VAL A 1 166 ? 13.467 -4.815 -9.782 1.00 97.19 166 VAL A N 1
ATOM 1245 C CA . VAL A 1 166 ? 14.413 -5.108 -10.864 1.00 97.19 166 VAL A CA 1
ATOM 1246 C C . VAL A 1 166 ? 15.243 -3.863 -11.190 1.00 97.19 166 VAL A C 1
ATOM 1248 O O . VAL A 1 166 ? 14.824 -2.744 -10.887 1.00 97.19 166 VAL A O 1
ATOM 1251 N N . ASP A 1 167 ? 16.415 -4.049 -11.791 1.00 96.62 167 ASP A N 1
ATOM 1252 C CA . ASP A 1 167 ? 17.248 -2.974 -12.337 1.00 96.62 167 ASP A CA 1
ATOM 1253 C C . ASP A 1 167 ? 16.835 -2.564 -13.766 1.00 96.62 167 ASP A C 1
ATOM 1255 O O . ASP A 1 167 ? 15.846 -3.056 -14.311 1.00 96.62 167 ASP A O 1
ATOM 1259 N N . ALA A 1 168 ? 17.582 -1.641 -14.381 1.00 95.50 168 ALA A N 1
ATOM 1260 C CA . ALA A 1 168 ? 17.306 -1.114 -15.722 1.00 95.50 168 ALA A CA 1
ATOM 1261 C C . ALA A 1 168 ? 17.415 -2.146 -16.871 1.00 95.50 168 ALA A C 1
ATOM 1263 O O . ALA A 1 168 ? 17.048 -1.831 -18.000 1.00 95.50 168 ALA A O 1
ATOM 1264 N N . SER A 1 169 ? 17.908 -3.362 -16.610 1.00 96.00 169 SER A N 1
ATOM 1265 C CA . SER A 1 169 ? 17.883 -4.489 -17.557 1.00 96.00 169 SER A CA 1
ATOM 1266 C C . SER A 1 169 ? 16.664 -5.405 -17.377 1.00 96.00 169 SER A C 1
ATOM 1268 O O . SER A 1 169 ? 16.489 -6.352 -18.141 1.00 96.00 169 SER A O 1
ATOM 1270 N N . GLY A 1 170 ? 15.829 -5.151 -16.362 1.00 95.19 170 GLY A N 1
ATOM 1271 C CA . GLY A 1 170 ? 14.774 -6.060 -15.915 1.00 95.19 170 GLY A CA 1
ATOM 1272 C C . GLY A 1 170 ? 15.272 -7.199 -15.014 1.00 95.19 170 GLY A C 1
ATOM 1273 O O . GLY A 1 170 ? 14.491 -8.086 -14.671 1.00 95.19 170 GLY A O 1
ATOM 1274 N N . THR A 1 171 ? 16.544 -7.185 -14.597 1.00 96.25 171 THR A N 1
ATOM 1275 C CA . THR A 1 171 ? 17.132 -8.225 -13.735 1.00 96.25 171 THR A CA 1
ATOM 1276 C C . THR A 1 171 ? 16.806 -7.958 -12.256 1.00 96.25 171 THR A C 1
ATOM 1278 O O . THR A 1 171 ? 16.919 -6.814 -11.815 1.00 96.25 171 THR A O 1
ATOM 1281 N N . PRO A 1 172 ? 16.411 -8.967 -11.449 1.00 96.38 172 PRO A N 1
ATOM 1282 C CA . PRO A 1 172 ? 16.178 -8.810 -10.009 1.00 96.38 172 PRO A CA 1
ATOM 1283 C C . PRO A 1 172 ? 17.351 -8.160 -9.265 1.00 96.38 172 PRO A C 1
ATOM 1285 O O . PRO A 1 172 ? 18.496 -8.575 -9.437 1.00 96.38 172 PRO A O 1
ATOM 1288 N N . THR A 1 173 ? 17.073 -7.182 -8.394 1.00 96.62 173 THR A N 1
ATOM 1289 C CA . THR A 1 173 ? 18.128 -6.445 -7.680 1.00 96.62 173 THR A CA 1
ATOM 1290 C C . THR A 1 173 ? 17.861 -6.278 -6.185 1.00 96.62 173 THR A C 1
ATOM 1292 O O . THR A 1 173 ? 16.754 -5.963 -5.753 1.00 96.62 173 THR A O 1
ATOM 1295 N N . GLU A 1 174 ? 18.917 -6.460 -5.388 1.00 97.62 174 GLU A N 1
ATOM 1296 C CA . GLU A 1 174 ? 18.951 -6.157 -3.949 1.00 97.62 174 GLU A CA 1
ATOM 1297 C C . GLU A 1 174 ? 19.543 -4.765 -3.656 1.00 97.62 174 GLU A C 1
ATOM 1299 O O . GLU A 1 174 ? 19.711 -4.389 -2.495 1.00 97.62 174 GLU A O 1
ATOM 1304 N N . GLN A 1 175 ? 19.905 -3.994 -4.688 1.00 96.94 175 GLN A N 1
ATOM 1305 C CA . GLN A 1 175 ? 20.542 -2.686 -4.529 1.00 96.94 175 GLN A CA 1
ATOM 1306 C C . GLN A 1 175 ? 19.518 -1.558 -4.723 1.00 96.94 175 GLN A C 1
ATOM 1308 O O . GLN A 1 175 ? 18.894 -1.502 -5.787 1.00 96.94 175 GLN A O 1
ATOM 1313 N N . PRO A 1 176 ? 19.369 -0.616 -3.764 1.00 95.31 176 PRO A N 1
ATOM 1314 C CA . PRO A 1 176 ? 18.447 0.513 -3.905 1.00 95.31 176 PRO A CA 1
ATOM 1315 C C . PRO A 1 176 ? 18.667 1.303 -5.202 1.00 95.31 176 PRO A C 1
ATOM 1317 O O . PRO A 1 176 ? 17.717 1.671 -5.889 1.00 95.31 176 PRO A O 1
ATOM 1320 N N . ASP A 1 177 ? 19.932 1.515 -5.570 1.00 95.06 177 ASP A N 1
ATOM 1321 C CA . ASP A 1 177 ? 20.305 2.251 -6.775 1.00 95.06 177 ASP A CA 1
ATOM 1322 C C . ASP A 1 177 ? 19.927 1.543 -8.081 1.00 95.06 177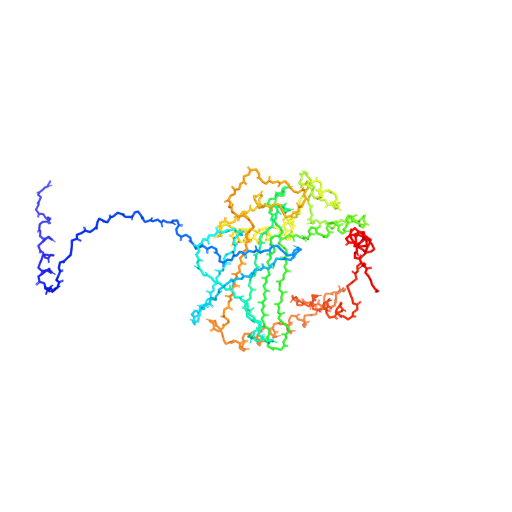 ASP A C 1
ATOM 1324 O O . ASP A 1 177 ? 19.602 2.233 -9.041 1.00 95.06 177 ASP A O 1
ATOM 1328 N N . GLY A 1 178 ? 19.863 0.206 -8.123 1.00 94.38 178 GLY A N 1
ATOM 1329 C CA . GLY A 1 178 ? 19.403 -0.516 -9.316 1.00 94.38 178 GLY A CA 1
ATOM 1330 C C . GLY A 1 178 ? 17.946 -0.188 -9.658 1.00 94.38 178 GLY A C 1
ATOM 1331 O O . GLY A 1 178 ? 17.618 0.087 -10.810 1.00 94.38 178 GLY A O 1
ATOM 1332 N N . MET A 1 179 ? 17.089 -0.119 -8.634 1.00 94.25 179 MET A N 1
ATOM 1333 C CA . MET A 1 179 ? 15.691 0.299 -8.775 1.00 94.25 179 MET A CA 1
ATOM 1334 C C . MET A 1 179 ? 15.576 1.776 -9.178 1.00 94.25 179 MET A C 1
ATOM 1336 O O . MET A 1 179 ? 14.790 2.127 -10.057 1.00 94.25 179 MET A O 1
ATOM 1340 N N . ILE A 1 180 ? 16.368 2.656 -8.560 1.00 91.44 180 ILE A N 1
ATOM 1341 C CA . ILE A 1 180 ? 16.286 4.107 -8.785 1.00 91.44 180 ILE A CA 1
ATOM 1342 C C . ILE A 1 180 ? 16.792 4.484 -10.188 1.00 91.44 180 ILE A C 1
ATOM 1344 O O . ILE A 1 180 ? 16.118 5.238 -10.899 1.00 91.44 180 ILE A O 1
ATOM 1348 N N . GLN A 1 181 ? 17.928 3.927 -10.616 1.00 91.50 181 GLN A N 1
ATOM 1349 C CA . GLN A 1 181 ? 18.640 4.255 -11.860 1.00 91.50 181 GLN A CA 1
ATOM 1350 C C . GLN A 1 181 ? 18.061 3.529 -13.092 1.00 91.50 181 GLN A C 1
ATOM 1352 O O . GLN A 1 181 ? 18.778 2.894 -13.856 1.00 91.50 181 GLN A O 1
ATOM 1357 N N . GLY A 1 182 ? 16.743 3.627 -13.283 1.00 87.75 182 GLY A N 1
ATOM 1358 C CA . GLY A 1 182 ? 16.014 3.085 -14.440 1.00 87.75 182 GLY A CA 1
ATOM 1359 C C . GLY A 1 182 ? 15.246 1.785 -14.181 1.00 87.75 182 GLY A C 1
ATOM 1360 O O . GLY A 1 182 ? 14.307 1.498 -14.918 1.00 87.75 182 GLY A O 1
ATOM 1361 N N . GLY A 1 183 ? 15.566 1.050 -13.111 1.00 94.75 183 GLY A N 1
ATOM 1362 C CA . GLY A 1 183 ? 14.826 -0.148 -12.701 1.00 94.75 183 GLY A CA 1
ATOM 1363 C C . GLY A 1 183 ? 13.405 0.118 -12.193 1.00 94.75 183 GLY A C 1
ATOM 1364 O O . GLY A 1 183 ? 12.947 1.259 -12.124 1.00 94.75 183 GLY A O 1
ATOM 1365 N N . ALA A 1 184 ? 12.677 -0.932 -11.817 1.00 96.19 184 ALA A N 1
ATOM 1366 C CA . ALA A 1 184 ? 11.261 -0.859 -11.447 1.00 96.19 184 ALA A CA 1
ATOM 1367 C C . ALA A 1 184 ? 10.948 -1.653 -10.171 1.00 96.19 184 ALA A C 1
ATOM 1369 O O . ALA A 1 184 ? 11.603 -2.646 -9.866 1.00 96.19 184 ALA A O 1
ATOM 1370 N N . LEU A 1 185 ? 9.916 -1.238 -9.431 1.00 96.75 185 LEU A N 1
ATOM 1371 C CA . LEU A 1 185 ? 9.318 -2.067 -8.382 1.00 96.75 185 LEU A CA 1
ATOM 1372 C C . LEU A 1 185 ? 8.599 -3.266 -9.009 1.00 96.75 185 LEU A C 1
ATOM 1374 O O . LEU A 1 185 ? 8.071 -3.172 -10.117 1.00 96.75 185 LEU A O 1
ATOM 1378 N N . LEU A 1 186 ? 8.502 -4.369 -8.273 1.00 97.69 186 LEU A N 1
ATOM 1379 C CA . LEU A 1 186 ? 7.695 -5.521 -8.679 1.00 97.69 186 LEU A CA 1
ATOM 1380 C C . LEU A 1 186 ? 6.272 -5.460 -8.084 1.00 97.69 186 LEU A C 1
ATOM 1382 O O . LEU A 1 186 ? 6.074 -4.826 -7.040 1.00 97.69 186 LEU A O 1
ATOM 1386 N N . PRO A 1 187 ? 5.269 -6.115 -8.705 1.00 97.50 187 PRO A N 1
ATOM 1387 C CA . PRO A 1 187 ? 3.932 -6.274 -8.128 1.00 97.50 187 PRO A CA 1
ATOM 1388 C C . PRO A 1 187 ? 3.938 -7.015 -6.783 1.00 97.50 187 PRO A C 1
ATOM 1390 O O . PRO A 1 187 ? 4.892 -7.713 -6.450 1.00 97.50 187 PRO A O 1
ATOM 1393 N N . LEU A 1 188 ? 2.852 -6.924 -6.015 1.00 97.25 188 LEU A N 1
ATOM 1394 C CA . LEU A 1 188 ? 2.643 -7.742 -4.816 1.00 97.25 188 LEU A CA 1
ATOM 1395 C C . LEU A 1 188 ? 2.669 -9.241 -5.175 1.00 97.25 188 LEU A C 1
ATOM 1397 O O . LEU A 1 188 ? 1.938 -9.692 -6.057 1.00 97.25 188 LEU A O 1
ATOM 1401 N N . GLY A 1 189 ? 3.523 -10.007 -4.493 1.00 96.25 189 GLY A N 1
ATOM 1402 C CA . GLY A 1 189 ? 3.850 -11.389 -4.864 1.00 96.25 189 GLY A CA 1
ATOM 1403 C C . GLY A 1 189 ? 5.013 -11.514 -5.858 1.00 96.25 189 GLY A C 1
ATOM 1404 O O . GLY A 1 189 ? 5.351 -12.618 -6.252 1.00 96.25 189 GLY A O 1
ATOM 1405 N N . SER A 1 190 ? 5.645 -10.412 -6.262 1.00 96.12 190 SER A N 1
ATOM 1406 C CA . SER A 1 190 ? 6.931 -10.358 -6.971 1.00 96.12 190 SER A CA 1
ATOM 1407 C C . SER A 1 190 ? 7.022 -11.194 -8.260 1.00 96.12 190 SER A C 1
ATOM 1409 O O . SER A 1 190 ? 6.659 -10.710 -9.333 1.00 96.12 190 SER A O 1
ATOM 1411 N N . PHE A 1 191 ? 7.524 -12.428 -8.166 1.00 93.81 191 PHE A N 1
ATOM 1412 C CA . PHE A 1 191 ? 7.824 -13.327 -9.287 1.00 93.81 191 PHE A CA 1
ATOM 1413 C C . PHE A 1 191 ? 6.741 -14.406 -9.470 1.00 93.81 191 PHE A C 1
ATOM 1415 O O . PHE A 1 191 ? 5.716 -14.400 -8.784 1.00 93.81 191 PHE A O 1
ATOM 1422 N N . ALA A 1 192 ? 6.920 -15.331 -10.416 1.00 92.19 192 ALA A N 1
ATOM 1423 C CA . ALA A 1 192 ? 5.924 -16.367 -10.704 1.00 92.19 192 ALA A CA 1
ATOM 1424 C C . ALA A 1 192 ? 5.690 -17.292 -9.496 1.00 92.19 192 ALA A C 1
ATOM 1426 O O . ALA A 1 192 ? 4.548 -17.565 -9.121 1.00 92.19 192 ALA A O 1
ATOM 1427 N N . GLU A 1 193 ? 6.783 -17.676 -8.843 1.00 93.94 193 GLU A N 1
ATOM 1428 C CA . GLU A 1 193 ? 6.885 -18.571 -7.688 1.00 93.94 193 GLU A CA 1
ATOM 1429 C C . GLU A 1 193 ? 6.160 -18.010 -6.456 1.00 93.94 193 GLU A C 1
ATOM 1431 O O . GLU A 1 193 ? 5.634 -18.758 -5.635 1.00 93.94 193 GLU A O 1
ATOM 1436 N N . LEU A 1 194 ? 6.096 -16.679 -6.349 1.00 94.50 194 LEU A N 1
ATOM 1437 C CA . LEU A 1 194 ? 5.487 -15.941 -5.240 1.00 94.50 194 LEU A CA 1
ATOM 1438 C C . LEU A 1 194 ? 4.113 -15.331 -5.611 1.00 94.50 194 LEU A C 1
ATOM 1440 O O . LEU A 1 194 ? 3.517 -14.593 -4.828 1.00 94.50 194 LEU A O 1
ATOM 1444 N N . SER A 1 195 ? 3.548 -15.719 -6.765 1.00 96.38 195 SER A N 1
ATOM 1445 C CA . SER A 1 195 ? 2.247 -15.271 -7.298 1.00 96.38 195 SER A CA 1
ATOM 1446 C C . SER A 1 195 ? 2.137 -13.786 -7.702 1.00 96.38 195 SER A C 1
ATOM 1448 O O . SER A 1 195 ? 1.046 -13.219 -7.618 1.00 96.38 195 SER A O 1
ATOM 1450 N N . GLY A 1 196 ? 3.201 -13.160 -8.213 1.00 96.00 196 GLY A N 1
ATOM 1451 C CA . GLY A 1 196 ? 3.222 -11.743 -8.628 1.00 96.00 196 GLY A CA 1
ATOM 1452 C C . GLY A 1 196 ? 2.146 -11.325 -9.642 1.00 96.00 196 GLY A C 1
ATOM 1453 O O . GLY A 1 196 ? 1.739 -10.163 -9.688 1.00 96.00 196 GLY A O 1
ATOM 1454 N N . HIS A 1 197 ? 1.597 -12.280 -10.399 1.00 97.38 197 HIS A N 1
ATOM 1455 C CA . HIS A 1 197 ? 0.436 -12.058 -11.263 1.00 97.38 197 HIS A CA 1
ATOM 1456 C C . HIS A 1 197 ? -0.783 -11.522 -10.488 1.00 97.38 197 HIS A C 1
ATOM 1458 O O . HIS A 1 197 ? -1.534 -10.718 -11.031 1.00 97.38 197 HIS A O 1
ATOM 1464 N N . LYS A 1 198 ? -0.959 -11.893 -9.211 1.00 97.62 198 LYS A N 1
ATOM 1465 C CA . LYS A 1 198 ? -2.067 -11.420 -8.360 1.00 97.62 198 LYS A CA 1
ATOM 1466 C C . LYS A 1 198 ? -1.922 -9.935 -8.032 1.00 97.62 198 LYS A C 1
ATOM 1468 O O . LYS A 1 198 ? -2.889 -9.192 -8.173 1.00 97.62 198 LYS A O 1
ATOM 1473 N N . GLY A 1 199 ? -0.716 -9.484 -7.673 1.00 96.75 199 GLY A N 1
ATOM 1474 C CA . GLY A 1 199 ? -0.422 -8.062 -7.492 1.00 96.75 199 GLY A CA 1
ATOM 1475 C C . GLY A 1 199 ? -0.634 -7.257 -8.770 1.00 96.75 199 GLY A C 1
ATOM 1476 O O . GLY A 1 199 ? -1.214 -6.177 -8.719 1.00 96.75 199 GLY A O 1
ATOM 1477 N N . PHE A 1 200 ? -0.256 -7.809 -9.928 1.00 97.94 200 PHE A N 1
ATOM 1478 C CA . PHE A 1 200 ? -0.522 -7.167 -11.217 1.00 97.94 200 PHE A CA 1
ATOM 1479 C C . PHE A 1 200 ? -2.026 -7.081 -11.530 1.00 97.94 200 PHE A C 1
ATOM 1481 O O . PHE A 1 200 ? -2.486 -6.023 -11.950 1.00 97.94 200 PHE A O 1
ATOM 1488 N N . CYS A 1 201 ? -2.816 -8.126 -11.259 1.00 97.69 201 CYS A N 1
ATOM 1489 C CA . CYS A 1 201 ? -4.275 -8.064 -11.399 1.00 97.69 201 CYS A CA 1
ATOM 1490 C C . CYS A 1 201 ? -4.902 -6.972 -10.516 1.00 97.69 201 CYS A C 1
ATOM 1492 O O . CYS A 1 201 ? -5.785 -6.254 -10.982 1.00 97.69 201 CYS A O 1
ATOM 1494 N N . LEU A 1 202 ? -4.426 -6.800 -9.277 1.00 96.69 202 LEU A N 1
ATOM 1495 C CA . LEU A 1 202 ? -4.876 -5.715 -8.397 1.00 96.69 202 LEU A CA 1
ATOM 1496 C C . LEU A 1 202 ? -4.450 -4.334 -8.931 1.00 96.69 202 LEU A C 1
ATOM 1498 O O . LEU A 1 202 ? -5.281 -3.431 -9.009 1.00 96.69 202 LEU A O 1
ATOM 1502 N N . ALA A 1 203 ? -3.199 -4.180 -9.376 1.00 95.69 203 ALA A N 1
ATOM 1503 C CA . ALA A 1 203 ? -2.691 -2.934 -9.958 1.00 95.69 203 ALA A CA 1
ATOM 1504 C C . ALA A 1 203 ? -3.461 -2.521 -11.228 1.00 95.69 203 ALA A C 1
ATOM 1506 O O . ALA A 1 203 ? -3.779 -1.345 -11.410 1.00 95.69 203 ALA A O 1
ATOM 1507 N N . ALA A 1 204 ? -3.796 -3.491 -12.084 1.00 96.06 204 ALA A N 1
ATOM 1508 C CA . ALA A 1 204 ? -4.586 -3.288 -13.295 1.00 96.06 204 ALA A CA 1
ATOM 1509 C C . ALA A 1 204 ? -6.059 -2.967 -12.985 1.00 96.06 204 ALA A C 1
ATOM 1511 O O . ALA A 1 204 ? -6.648 -2.113 -13.643 1.00 96.06 204 ALA A O 1
ATOM 1512 N N . MET A 1 205 ? -6.647 -3.593 -11.958 1.00 93.81 205 MET A N 1
ATOM 1513 C CA . MET A 1 205 ? -7.990 -3.254 -11.470 1.00 93.81 205 MET A CA 1
ATOM 1514 C C . MET A 1 205 ? -8.064 -1.791 -11.007 1.00 93.81 205 MET A C 1
ATOM 1516 O O . MET A 1 205 ? -9.039 -1.106 -11.310 1.00 93.81 205 MET A O 1
ATOM 1520 N N . VAL A 1 206 ? -7.021 -1.300 -10.329 1.00 88.88 206 VAL A N 1
ATOM 1521 C CA . VAL A 1 206 ? -6.896 0.110 -9.928 1.00 88.88 206 VAL A CA 1
ATOM 1522 C C . VAL A 1 206 ? -6.804 1.022 -11.149 1.00 88.88 206 VAL A C 1
ATOM 1524 O O . VAL A 1 206 ? -7.619 1.926 -11.271 1.00 88.88 206 VAL A O 1
ATOM 1527 N N . ASP A 1 207 ? -5.899 0.762 -12.095 1.00 90.94 207 ASP A N 1
ATOM 1528 C CA . ASP A 1 207 ? -5.776 1.574 -13.319 1.00 90.94 207 ASP A CA 1
ATOM 1529 C C . ASP A 1 207 ? -7.091 1.619 -14.129 1.00 90.94 207 ASP A C 1
ATOM 1531 O O . ASP A 1 207 ? -7.481 2.667 -14.650 1.00 90.94 207 ASP A O 1
ATOM 1535 N N . VAL A 1 208 ? -7.829 0.507 -14.202 1.00 86.69 208 VAL A N 1
ATOM 1536 C CA . VAL A 1 208 ? -9.121 0.462 -14.901 1.00 86.69 208 VAL A CA 1
ATOM 1537 C C . VAL A 1 208 ? -10.199 1.261 -14.162 1.00 86.69 208 VAL A C 1
ATOM 1539 O O . VAL A 1 208 ? -10.857 2.094 -14.786 1.00 86.69 208 VAL A O 1
ATOM 1542 N N . LEU A 1 209 ? -10.379 1.054 -12.853 1.00 80.50 209 LEU A N 1
ATOM 1543 C CA . LEU A 1 209 ? -11.431 1.725 -12.073 1.00 80.50 209 LEU A CA 1
ATOM 1544 C C . LEU A 1 209 ? -11.142 3.209 -11.819 1.00 80.50 209 LEU A C 1
ATOM 1546 O O . LEU A 1 209 ? -12.063 4.023 -11.824 1.00 80.50 209 LEU A O 1
ATOM 1550 N N . CYS A 1 210 ? -9.878 3.574 -11.615 1.00 79.56 210 CYS A N 1
ATOM 1551 C CA . CYS A 1 210 ? -9.471 4.949 -11.357 1.00 79.56 210 CYS A CA 1
ATOM 1552 C C . CYS A 1 210 ? -9.382 5.788 -12.630 1.00 79.56 210 CYS A C 1
ATOM 1554 O O . CYS A 1 210 ? -9.694 6.977 -12.569 1.00 79.56 210 CYS A O 1
ATOM 1556 N N . CYS A 1 211 ? -8.956 5.206 -13.758 1.00 83.38 211 CYS A N 1
ATOM 1557 C CA . CYS A 1 211 ? -8.513 5.976 -14.925 1.00 83.38 211 CYS A CA 1
ATOM 1558 C C . CYS A 1 211 ? -9.279 5.643 -16.201 1.00 83.38 211 CYS A C 1
ATOM 1560 O O . CYS A 1 211 ? -9.871 6.538 -16.796 1.00 83.38 211 CYS A O 1
ATOM 1562 N N . VAL A 1 212 ? -9.329 4.372 -16.609 1.00 83.31 212 VAL A N 1
ATOM 1563 C CA . VAL A 1 212 ? -10.050 3.985 -17.840 1.00 83.31 212 VAL A CA 1
ATOM 1564 C C . VAL A 1 212 ? -11.553 4.270 -17.709 1.00 83.31 212 VAL A C 1
ATOM 1566 O O . VAL A 1 212 ? -12.173 4.747 -18.654 1.00 83.31 212 VAL A O 1
ATOM 1569 N N . LEU A 1 213 ? -12.123 4.048 -16.521 1.00 76.44 213 LEU A N 1
ATOM 1570 C CA . LEU A 1 213 ? -13.519 4.351 -16.189 1.00 76.44 213 LEU A CA 1
ATOM 1571 C C . LEU A 1 213 ? -13.814 5.859 -16.055 1.00 76.44 213 LEU A C 1
ATOM 1573 O O . LEU A 1 213 ? -14.948 6.275 -16.281 1.00 76.44 213 LEU A O 1
ATOM 1577 N N . SER A 1 214 ? -12.826 6.674 -15.672 1.00 76.19 214 SER A N 1
ATOM 1578 C CA . SER A 1 214 ? -13.005 8.111 -15.406 1.00 76.19 214 SER A CA 1
ATOM 1579 C C . SER A 1 214 ? -12.615 9.017 -16.579 1.00 76.19 214 SER A C 1
ATOM 1581 O O . SER A 1 214 ? -13.050 10.165 -16.638 1.00 76.19 214 SER A O 1
ATOM 1583 N N . GLY A 1 215 ? -11.791 8.517 -17.504 1.00 77.62 215 GLY A N 1
ATOM 1584 C CA . GLY A 1 215 ? -11.114 9.319 -18.523 1.00 77.62 215 GLY A CA 1
ATOM 1585 C C . GLY A 1 215 ? -9.789 9.940 -18.057 1.00 77.62 215 GLY A C 1
ATOM 1586 O O . GLY A 1 215 ? -9.265 10.813 -18.748 1.00 77.62 215 GLY A O 1
ATOM 1587 N N . ALA A 1 216 ? -9.234 9.524 -16.912 1.00 81.75 216 ALA A N 1
ATOM 1588 C CA . ALA A 1 216 ? -7.910 9.956 -16.456 1.00 81.75 216 ALA A CA 1
ATOM 1589 C C . ALA A 1 216 ? -6.756 9.159 -17.098 1.00 81.75 216 ALA A C 1
ATOM 1591 O O . ALA A 1 216 ? -6.967 8.133 -17.750 1.00 81.75 216 ALA A O 1
ATOM 1592 N N . ASN A 1 217 ? -5.513 9.622 -16.931 1.00 84.44 217 ASN A N 1
ATOM 1593 C CA . ASN A 1 217 ? -4.354 8.904 -17.464 1.00 84.44 217 ASN A CA 1
ATOM 1594 C C . ASN A 1 217 ? -4.020 7.650 -16.642 1.00 84.44 217 ASN A C 1
ATOM 1596 O O . ASN A 1 217 ? -3.977 7.690 -15.411 1.00 84.44 217 ASN A O 1
ATOM 1600 N N . TRP A 1 218 ? -3.718 6.558 -17.344 1.00 90.88 218 TRP A N 1
ATOM 1601 C CA . TRP A 1 218 ? -3.344 5.253 -16.791 1.00 90.88 218 TRP A CA 1
ATOM 1602 C C . TRP A 1 218 ? -1.890 4.883 -17.120 1.00 90.88 218 TRP A C 1
ATOM 1604 O O . TRP A 1 218 ? -1.293 5.405 -18.068 1.00 90.88 218 TRP A O 1
ATOM 1614 N N . GLY A 1 219 ? -1.330 3.962 -16.339 1.00 91.44 219 GLY A N 1
ATOM 1615 C CA . GLY A 1 219 ? -0.030 3.336 -16.551 1.00 91.44 219 GLY A CA 1
ATOM 1616 C C . GLY A 1 219 ? 1.116 4.308 -16.873 1.00 91.44 219 GLY A C 1
ATOM 1617 O O . GLY A 1 219 ? 1.341 5.266 -16.126 1.00 91.44 219 GLY A O 1
ATOM 1618 N N . PRO A 1 220 ? 1.849 4.120 -17.991 1.00 90.81 220 PRO A N 1
ATOM 1619 C CA . PRO A 1 220 ? 3.011 4.940 -18.334 1.00 90.81 220 PRO A CA 1
ATOM 1620 C C . PRO A 1 220 ? 2.649 6.354 -18.816 1.00 90.81 220 PRO A C 1
ATOM 1622 O O . PRO A 1 220 ? 3.548 7.140 -19.112 1.00 90.81 220 PRO A O 1
ATOM 1625 N N . PHE A 1 221 ? 1.354 6.676 -18.899 1.00 90.62 221 PHE A N 1
ATOM 1626 C CA . PHE A 1 221 ? 0.829 7.982 -19.297 1.00 90.62 221 PHE A CA 1
ATOM 1627 C C . PHE A 1 221 ? 0.342 8.809 -18.100 1.00 90.62 221 PHE A C 1
ATOM 1629 O O . PHE A 1 221 ? 0.023 9.985 -18.267 1.00 90.62 221 PHE A O 1
ATOM 1636 N N . ALA A 1 222 ? 0.284 8.220 -16.897 1.00 84.88 222 ALA A N 1
ATOM 1637 C CA . ALA A 1 222 ? -0.013 8.946 -15.666 1.00 84.88 222 ALA A CA 1
ATOM 1638 C C . ALA A 1 222 ? 1.018 10.078 -15.452 1.00 84.88 222 ALA A C 1
ATOM 1640 O O . ALA A 1 222 ? 2.219 9.837 -15.621 1.00 84.88 222 ALA A O 1
ATOM 1641 N N . PRO A 1 223 ? 0.589 11.306 -15.099 1.00 77.81 223 PRO A N 1
ATOM 1642 C CA . PRO A 1 223 ? 1.499 12.440 -14.965 1.00 77.81 223 PRO A CA 1
ATOM 1643 C C . PRO A 1 223 ? 2.519 12.224 -13.831 1.00 77.81 223 PRO A C 1
ATOM 1645 O O . PRO A 1 223 ? 2.242 11.476 -12.885 1.00 77.81 223 PRO A O 1
ATOM 1648 N N . PRO A 1 224 ? 3.702 12.860 -13.904 1.00 71.25 224 PRO A N 1
ATOM 1649 C CA . PRO A 1 224 ? 4.739 12.727 -12.889 1.00 71.25 224 PRO A CA 1
ATOM 1650 C C . PRO A 1 224 ? 4.358 13.428 -11.582 1.00 71.25 224 PRO A C 1
ATOM 1652 O O . PRO A 1 224 ? 4.159 14.638 -11.554 1.00 71.25 224 PRO A O 1
ATOM 1655 N N . PHE A 1 225 ? 4.292 12.656 -10.496 1.00 60.78 225 PHE A N 1
ATOM 1656 C CA . PHE A 1 225 ? 4.108 13.155 -9.132 1.00 60.78 225 PHE A CA 1
ATOM 1657 C C . PHE A 1 225 ? 5.439 13.603 -8.509 1.00 60.78 225 PHE A C 1
ATOM 1659 O O . PHE A 1 225 ? 5.475 14.550 -7.729 1.00 60.78 225 PHE A O 1
ATOM 1666 N N . ALA A 1 226 ? 6.550 12.949 -8.865 1.00 57.97 226 ALA A N 1
ATOM 1667 C CA . ALA A 1 226 ? 7.871 13.313 -8.367 1.00 57.97 226 ALA A CA 1
ATOM 1668 C C . ALA A 1 226 ? 8.611 14.253 -9.330 1.00 57.97 226 ALA A C 1
ATOM 1670 O O . ALA A 1 226 ? 8.754 13.972 -10.526 1.00 57.97 226 ALA A O 1
ATOM 1671 N N . LEU A 1 227 ? 9.192 15.321 -8.777 1.00 48.97 227 LEU A N 1
ATOM 1672 C CA . LEU A 1 227 ? 10.232 16.101 -9.450 1.00 48.97 227 LEU A CA 1
ATOM 1673 C C . LEU A 1 227 ? 11.339 15.141 -9.931 1.00 48.97 227 LEU A C 1
ATOM 1675 O O . LEU A 1 227 ? 11.842 14.343 -9.138 1.00 48.97 227 LEU A O 1
ATOM 1679 N N . ARG A 1 228 ? 11.751 15.264 -11.204 1.00 54.69 228 ARG A N 1
ATOM 1680 C CA . ARG A 1 228 ? 12.698 14.383 -11.941 1.00 54.69 228 ARG A CA 1
ATOM 1681 C C . ARG A 1 228 ? 12.116 13.100 -12.570 1.00 54.69 228 ARG A C 1
ATOM 1683 O O . ARG A 1 228 ? 12.897 12.280 -13.045 1.00 54.69 228 ARG A O 1
ATOM 1690 N N . GLN A 1 229 ? 10.796 12.916 -12.647 1.00 64.38 229 GLN A N 1
ATOM 1691 C CA . GLN A 1 229 ? 10.204 11.931 -13.570 1.00 64.38 229 GLN A CA 1
ATOM 1692 C C . GLN A 1 229 ? 9.899 12.559 -14.942 1.00 64.38 229 GLN A C 1
ATOM 1694 O O . GLN A 1 229 ? 9.524 13.726 -15.034 1.00 64.38 229 GLN A O 1
ATOM 1699 N N . GLU A 1 230 ? 10.076 11.783 -16.016 1.00 67.12 230 GLU A N 1
ATOM 1700 C CA . GLU A 1 230 ? 9.791 12.216 -17.390 1.00 67.12 230 GLU A CA 1
ATOM 1701 C C . GLU A 1 230 ? 8.303 12.532 -17.590 1.00 67.12 230 GLU A C 1
ATOM 1703 O O . GLU A 1 230 ? 7.434 11.769 -17.163 1.00 67.12 230 GLU A O 1
ATOM 1708 N N . ILE A 1 231 ? 8.010 13.613 -18.315 1.00 74.06 231 ILE A N 1
ATOM 1709 C CA . ILE A 1 231 ? 6.651 13.915 -18.776 1.00 74.06 231 ILE A CA 1
ATOM 1710 C C . ILE A 1 231 ? 6.293 12.922 -19.900 1.00 74.06 231 ILE A C 1
ATOM 1712 O O . ILE A 1 231 ? 7.048 12.828 -20.872 1.00 74.06 231 ILE A O 1
ATOM 1716 N N . PRO A 1 232 ? 5.168 12.184 -19.817 1.00 78.88 232 PRO A N 1
ATOM 1717 C CA . PRO A 1 232 ? 4.781 11.228 -20.851 1.00 78.88 232 PRO A CA 1
ATOM 1718 C C . PRO A 1 232 ? 4.630 11.866 -22.238 1.00 78.88 232 PRO A C 1
ATOM 1720 O O . PRO A 1 232 ? 3.912 12.848 -22.412 1.00 78.88 232 PRO A O 1
ATOM 1723 N N . ALA A 1 233 ? 5.243 11.251 -23.256 1.00 76.06 233 ALA A N 1
ATOM 1724 C CA . ALA A 1 233 ? 5.236 11.747 -24.639 1.00 76.06 233 ALA A CA 1
ATOM 1725 C C . ALA A 1 233 ? 3.848 11.743 -25.324 1.00 76.06 233 ALA A C 1
ATOM 1727 O O . ALA A 1 233 ? 3.700 12.258 -26.431 1.00 76.06 233 ALA A O 1
ATOM 1728 N N . ARG A 1 234 ? 2.825 11.162 -24.681 1.00 84.81 234 ARG A N 1
ATOM 1729 C CA . ARG A 1 234 ? 1.410 11.286 -25.057 1.00 84.81 234 ARG A CA 1
ATOM 1730 C C . ARG A 1 234 ? 0.530 11.264 -23.805 1.00 84.81 234 ARG A C 1
ATOM 1732 O O . ARG A 1 234 ? 0.822 10.514 -22.875 1.00 84.81 234 ARG A O 1
ATOM 1739 N N . SER A 1 235 ? -0.581 11.998 -23.837 1.00 85.62 235 SER A N 1
ATOM 1740 C CA . SER A 1 235 ? -1.697 11.808 -22.901 1.00 85.62 235 SER A CA 1
ATOM 1741 C C . SER A 1 235 ? -2.700 10.812 -23.494 1.00 85.62 235 SER A C 1
ATOM 1743 O O . SER A 1 235 ? -2.887 10.771 -24.711 1.00 85.62 235 SER A O 1
ATOM 1745 N N . VAL A 1 236 ? -3.349 10.018 -22.645 1.00 85.75 236 VAL A N 1
ATOM 1746 C CA . VAL A 1 236 ? -4.455 9.100 -23.003 1.00 85.75 236 VAL A CA 1
ATOM 1747 C C . VAL A 1 236 ? -5.764 9.442 -22.278 1.00 85.75 236 VAL A C 1
ATOM 1749 O O . VAL A 1 236 ? -6.808 8.885 -22.600 1.00 85.75 236 VAL A O 1
ATOM 1752 N N . GLY A 1 237 ? -5.698 10.370 -21.324 1.00 82.38 237 GLY A N 1
ATOM 1753 C CA . GLY A 1 237 ? -6.796 10.903 -20.527 1.00 82.38 237 GLY A CA 1
ATOM 1754 C C . GLY A 1 237 ? -6.404 12.245 -19.897 1.00 82.38 237 GLY A C 1
ATOM 1755 O O . GLY A 1 237 ? -5.553 12.956 -20.438 1.00 82.38 237 GLY A O 1
ATOM 1756 N N . GLN A 1 238 ? -7.009 12.589 -18.757 1.00 74.94 238 GLN A N 1
ATOM 1757 C CA . GLN A 1 238 ? -6.775 13.842 -18.023 1.00 74.94 238 GLN A CA 1
ATOM 1758 C C . GLN A 1 238 ? -6.331 13.611 -16.570 1.00 74.94 238 GLN A C 1
ATOM 1760 O O . GLN A 1 238 ? -7.049 12.998 -15.788 1.00 74.94 238 GLN A O 1
ATOM 1765 N N . GLY A 1 239 ? -5.171 14.150 -16.181 1.00 78.38 239 GLY A N 1
ATOM 1766 C CA . GLY A 1 239 ? -4.681 14.106 -14.793 1.00 78.38 239 GLY A CA 1
ATOM 1767 C C . GLY A 1 239 ? -4.446 12.695 -14.224 1.00 78.38 239 GLY A C 1
ATOM 1768 O O . GLY A 1 239 ? -4.244 11.738 -14.975 1.00 78.38 239 GLY A O 1
ATOM 1769 N N . ILE A 1 240 ? -4.445 12.598 -12.890 1.00 77.81 240 ILE A N 1
ATOM 1770 C CA . ILE A 1 240 ? -4.453 11.345 -12.110 1.00 77.81 240 ILE A CA 1
ATOM 1771 C C . ILE A 1 240 ? -5.909 10.908 -11.908 1.00 77.81 240 ILE A C 1
ATOM 1773 O O . ILE A 1 240 ? -6.802 11.753 -11.821 1.00 77.81 240 ILE A O 1
ATOM 1777 N N . GLY A 1 241 ? -6.150 9.598 -11.861 1.00 75.12 241 GLY A N 1
ATOM 1778 C CA . GLY A 1 241 ? -7.474 9.034 -11.630 1.00 75.12 241 GLY A CA 1
ATOM 1779 C C . GLY A 1 241 ? -7.687 8.600 -10.184 1.00 75.12 241 GLY A C 1
ATOM 1780 O O . GLY A 1 241 ? -6.818 7.969 -9.574 1.00 75.12 241 GLY A O 1
ATOM 1781 N N . HIS A 1 242 ? -8.884 8.858 -9.656 1.00 75.56 242 HIS A N 1
ATOM 1782 C CA . HIS A 1 242 ? -9.313 8.336 -8.359 1.00 75.56 242 HIS A CA 1
ATOM 1783 C C . HIS A 1 242 ? -10.713 7.727 -8.450 1.00 75.56 242 HIS A C 1
ATOM 1785 O O . HIS A 1 242 ? -11.593 8.246 -9.142 1.00 75.56 242 HIS A O 1
ATOM 1791 N N . PHE A 1 243 ? -10.920 6.643 -7.708 1.00 76.62 243 PHE A N 1
ATOM 1792 C CA . PHE A 1 243 ? -12.197 5.946 -7.596 1.00 76.62 243 PHE A CA 1
ATOM 1793 C C . PHE A 1 243 ? -12.598 5.851 -6.125 1.00 76.62 243 PHE A C 1
ATOM 1795 O O . PHE A 1 243 ? -11.806 5.422 -5.282 1.00 76.62 243 PHE A O 1
ATOM 1802 N N . PHE A 1 244 ? -13.841 6.228 -5.832 1.00 75.88 244 PHE A N 1
ATOM 1803 C CA . PHE A 1 244 ? -14.435 6.128 -4.504 1.00 75.88 244 PHE A CA 1
ATOM 1804 C C . PHE A 1 244 ? -15.755 5.358 -4.587 1.00 75.88 244 PHE A C 1
ATOM 1806 O O . PHE A 1 244 ? -16.643 5.725 -5.354 1.00 75.88 244 PHE A O 1
ATOM 1813 N N . GLY A 1 245 ? -15.903 4.305 -3.789 1.00 71.00 245 GLY A N 1
ATOM 1814 C CA . GLY A 1 245 ? -17.138 3.535 -3.650 1.00 71.00 245 GLY A CA 1
ATOM 1815 C C . GLY A 1 245 ? -17.591 3.481 -2.195 1.00 71.00 245 GLY A C 1
ATOM 1816 O O . GLY A 1 245 ? -16.761 3.362 -1.295 1.00 71.00 245 GLY A O 1
ATOM 1817 N N . ALA A 1 246 ? -18.901 3.543 -1.958 1.00 75.38 246 ALA A N 1
ATOM 1818 C CA . ALA A 1 246 ? -19.479 3.378 -0.624 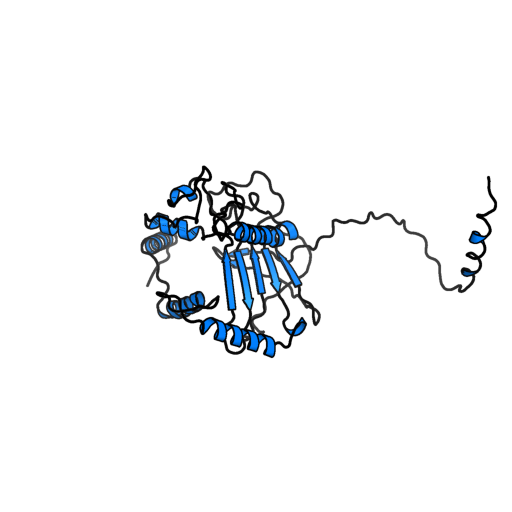1.00 75.38 246 ALA A CA 1
ATOM 1819 C C . ALA A 1 246 ? -20.660 2.399 -0.654 1.00 75.38 246 ALA A C 1
ATOM 1821 O O . ALA A 1 246 ? -21.536 2.510 -1.515 1.00 75.38 246 ALA A O 1
ATOM 1822 N N . LEU A 1 247 ? -20.686 1.452 0.290 1.00 70.75 247 LEU A N 1
ATOM 1823 C CA . LEU A 1 247 ? -21.675 0.369 0.347 1.00 70.75 247 LEU A CA 1
ATOM 1824 C C . LEU A 1 247 ? -22.577 0.500 1.579 1.00 70.75 247 LEU A C 1
ATOM 1826 O O . LEU A 1 247 ? -22.125 0.352 2.715 1.00 70.75 247 LEU A O 1
ATOM 1830 N N . ARG A 1 248 ? -23.876 0.732 1.357 1.00 70.25 248 ARG A N 1
ATOM 1831 C CA . ARG A 1 248 ? -24.873 0.809 2.436 1.00 70.25 248 ARG A CA 1
ATOM 1832 C C . ARG A 1 248 ? -25.148 -0.582 3.015 1.00 70.25 248 ARG A C 1
ATOM 1834 O O . ARG A 1 248 ? -25.790 -1.390 2.352 1.00 70.25 248 ARG A O 1
ATOM 1841 N N . ILE A 1 249 ? -24.740 -0.825 4.262 1.00 76.31 249 ILE A N 1
ATOM 1842 C CA . ILE A 1 249 ? -24.910 -2.114 4.962 1.00 76.31 249 ILE A CA 1
ATOM 1843 C C . ILE A 1 249 ? -26.380 -2.574 4.956 1.00 76.31 249 ILE A C 1
ATOM 1845 O O . ILE A 1 249 ? -26.672 -3.672 4.484 1.00 76.31 249 ILE A O 1
ATOM 1849 N N . GLU A 1 250 ? -27.309 -1.686 5.337 1.00 76.88 250 GLU A N 1
ATOM 1850 C CA . GLU A 1 250 ? -28.770 -1.920 5.353 1.00 76.88 250 GLU A CA 1
ATOM 1851 C C . GLU A 1 250 ? -29.391 -2.343 4.001 1.00 76.88 250 GLU A C 1
ATOM 1853 O O . GLU A 1 250 ? -30.577 -2.670 3.934 1.00 76.88 250 GLU A O 1
ATOM 1858 N N . ALA A 1 251 ? -28.651 -2.262 2.888 1.00 73.56 251 ALA A N 1
ATOM 1859 C CA . ALA A 1 251 ? -29.114 -2.766 1.594 1.00 73.56 251 ALA A CA 1
ATOM 1860 C C . ALA A 1 251 ? -28.932 -4.291 1.447 1.00 73.56 251 ALA A C 1
ATOM 1862 O O . ALA A 1 251 ? -29.513 -4.872 0.532 1.00 73.56 251 ALA A O 1
ATOM 1863 N N . PHE A 1 252 ? -28.158 -4.922 2.339 1.00 76.00 252 PHE A N 1
ATOM 1864 C CA . PHE A 1 252 ? -27.778 -6.338 2.285 1.00 76.00 252 PHE A CA 1
ATOM 1865 C C . PHE A 1 252 ? -28.138 -7.110 3.567 1.00 76.00 252 PHE A C 1
ATOM 1867 O O . PHE A 1 252 ? -28.549 -8.264 3.482 1.00 76.00 252 PHE A O 1
ATOM 1874 N N . ILE A 1 253 ? -27.984 -6.491 4.743 1.00 77.75 253 ILE A N 1
ATOM 1875 C CA . ILE A 1 253 ? -28.149 -7.111 6.071 1.00 77.75 253 ILE A CA 1
ATOM 1876 C C . ILE A 1 253 ? -28.501 -6.032 7.117 1.00 77.75 253 ILE A C 1
ATOM 1878 O O . ILE A 1 253 ? -28.347 -4.843 6.841 1.00 77.75 253 ILE A O 1
ATOM 1882 N N . ASP A 1 254 ? -28.972 -6.415 8.310 1.00 88.38 254 ASP A N 1
ATOM 1883 C CA . ASP A 1 254 ? -29.069 -5.483 9.446 1.00 88.38 254 ASP A CA 1
ATOM 1884 C C . ASP A 1 254 ? -27.696 -4.869 9.781 1.00 88.38 254 ASP A C 1
ATOM 1886 O O . ASP A 1 254 ? -26.671 -5.554 9.770 1.00 88.38 254 ASP A O 1
ATOM 1890 N N . GLU A 1 255 ? -27.674 -3.573 10.100 1.00 81.94 255 GLU A N 1
ATOM 1891 C CA . GLU A 1 255 ? -26.424 -2.858 10.370 1.00 81.94 255 GLU A CA 1
ATOM 1892 C C . GLU A 1 255 ? -25.775 -3.304 11.685 1.00 81.94 255 GLU A C 1
ATOM 1894 O O . GLU A 1 255 ? -24.551 -3.413 11.766 1.00 81.94 255 GLU A O 1
ATOM 1899 N N . THR A 1 256 ? -26.581 -3.612 12.702 1.00 88.38 256 THR A N 1
ATOM 1900 C CA . THR A 1 256 ? -26.084 -4.114 13.989 1.00 88.38 256 THR A CA 1
ATOM 1901 C C . THR A 1 256 ? -25.507 -5.518 13.844 1.00 88.38 256 THR A C 1
ATOM 1903 O O . THR A 1 256 ? -24.465 -5.814 14.421 1.00 88.38 256 THR A O 1
ATOM 1906 N N . GLU A 1 257 ? -26.162 -6.375 13.059 1.00 89.81 257 GLU A N 1
ATOM 1907 C CA . GLU A 1 257 ? -25.699 -7.732 12.765 1.00 89.81 257 GLU A CA 1
ATOM 1908 C C . GLU A 1 257 ? -24.395 -7.741 11.969 1.00 89.81 257 GLU A C 1
ATOM 1910 O O . GLU A 1 257 ? -23.458 -8.429 12.358 1.00 89.81 257 GLU A O 1
ATOM 1915 N N . PHE A 1 258 ? -24.280 -6.925 10.916 1.00 88.44 258 PHE A N 1
ATOM 1916 C CA . PHE A 1 258 ? -23.016 -6.773 10.190 1.00 88.44 258 PHE A CA 1
ATOM 1917 C C . PHE A 1 258 ? -21.865 -6.400 11.129 1.00 88.44 258 PHE A C 1
ATOM 1919 O O . PHE A 1 258 ? -20.799 -7.005 11.079 1.00 88.44 258 PHE A O 1
ATOM 1926 N N . LYS A 1 259 ? -22.095 -5.422 12.009 1.00 90.38 259 LYS A N 1
ATOM 1927 C CA . LYS A 1 259 ? -21.087 -4.932 12.950 1.00 90.38 259 LYS A CA 1
ATOM 1928 C C . LYS A 1 259 ? -20.712 -5.983 14.006 1.00 90.38 259 LYS A C 1
ATOM 1930 O O . LYS A 1 259 ? -19.528 -6.148 14.277 1.00 90.38 259 LYS A O 1
ATOM 1935 N N . ARG A 1 260 ? -21.677 -6.766 14.517 1.00 95.56 260 ARG A N 1
ATOM 1936 C CA . ARG A 1 260 ? -21.401 -7.956 15.354 1.00 95.56 260 ARG A CA 1
ATOM 1937 C C . ARG A 1 260 ? -20.543 -8.990 14.623 1.00 95.56 260 ARG A C 1
ATOM 1939 O O . ARG A 1 260 ? -19.599 -9.508 15.204 1.00 95.56 260 ARG A O 1
ATOM 1946 N N . GLN A 1 261 ? -20.843 -9.262 13.354 1.00 96.31 261 GLN A N 1
ATOM 1947 C CA . GLN A 1 261 ? -20.076 -10.209 12.540 1.00 96.31 261 GLN A CA 1
ATOM 1948 C C . GLN A 1 261 ? -18.654 -9.706 12.235 1.00 96.31 261 GLN A C 1
ATOM 1950 O O . GLN A 1 261 ? -17.744 -10.521 12.113 1.00 96.31 261 GLN A O 1
ATOM 1955 N N . ILE A 1 262 ? -18.431 -8.387 12.150 1.00 94.50 262 ILE A N 1
ATOM 1956 C CA . ILE A 1 262 ? -17.081 -7.801 12.084 1.00 94.50 262 ILE A CA 1
ATOM 1957 C C . ILE A 1 262 ? -16.342 -7.975 13.418 1.00 94.50 262 ILE A C 1
ATOM 1959 O O . ILE A 1 262 ? -15.190 -8.404 13.400 1.00 94.50 262 ILE A O 1
ATOM 1963 N N . ASP A 1 263 ? -16.987 -7.723 14.561 1.00 97.88 263 ASP A N 1
ATOM 1964 C CA . ASP A 1 263 ? -16.372 -7.934 15.881 1.00 97.88 263 ASP A CA 1
ATOM 1965 C C . ASP A 1 263 ? -15.987 -9.406 16.108 1.00 97.88 263 ASP A C 1
ATOM 1967 O O . ASP A 1 263 ? -14.874 -9.700 16.546 1.00 97.88 263 ASP A O 1
ATOM 1971 N N . ASP A 1 264 ? -16.878 -10.346 15.780 1.00 98.44 264 ASP A N 1
ATOM 1972 C CA . ASP A 1 264 ? -16.620 -11.785 15.907 1.00 98.44 264 ASP A CA 1
ATOM 1973 C C . ASP A 1 264 ? -15.511 -12.259 14.955 1.00 98.44 264 ASP A C 1
ATOM 1975 O O . ASP A 1 264 ? -14.636 -13.030 15.354 1.00 98.44 264 ASP A O 1
ATOM 1979 N N . TRP A 1 265 ? -15.461 -11.724 13.728 1.00 98.19 265 TRP A N 1
ATOM 1980 C CA . TRP A 1 265 ? -14.356 -11.951 12.792 1.00 98.19 265 TRP A CA 1
ATOM 1981 C C . TRP A 1 265 ? -13.027 -11.444 13.372 1.00 98.19 265 TRP A C 1
ATOM 1983 O O . TRP A 1 265 ? -12.042 -12.183 13.395 1.00 98.19 265 TRP A O 1
ATOM 1993 N N . ILE A 1 266 ? -13.001 -10.216 13.902 1.00 98.12 266 ILE A N 1
ATOM 1994 C CA . ILE A 1 266 ? -11.824 -9.610 14.545 1.00 98.12 266 ILE A CA 1
ATOM 1995 C C . ILE A 1 266 ? -11.332 -10.485 15.702 1.00 98.12 266 ILE A C 1
ATOM 1997 O O . ILE A 1 266 ? -10.152 -10.841 15.748 1.00 98.12 266 ILE A O 1
ATOM 2001 N N . ARG A 1 267 ? -12.235 -10.878 16.605 1.00 98.38 267 ARG A N 1
ATOM 2002 C CA . ARG A 1 267 ? -11.935 -11.702 17.786 1.00 98.38 267 ARG A CA 1
ATOM 2003 C C . ARG A 1 267 ? -11.449 -13.097 17.386 1.00 98.38 267 ARG A C 1
ATOM 2005 O O . ARG A 1 267 ? -10.419 -13.545 17.889 1.00 98.38 267 ARG A O 1
ATOM 2012 N N . THR A 1 268 ? -12.114 -13.735 16.424 1.00 98.50 268 THR A N 1
ATOM 2013 C CA . THR A 1 268 ? -11.749 -15.051 15.878 1.00 98.50 268 THR A CA 1
ATOM 2014 C C . THR A 1 268 ? -10.360 -15.043 15.243 1.00 98.50 268 THR A C 1
ATOM 2016 O O . THR A 1 268 ? -9.530 -15.889 15.578 1.00 98.50 268 THR A O 1
ATOM 2019 N N . PHE A 1 269 ? -10.054 -14.080 14.366 1.00 97.88 269 PHE A N 1
ATOM 2020 C CA . PHE A 1 269 ? -8.735 -14.022 13.733 1.00 97.88 269 PHE A CA 1
ATOM 2021 C C . PHE A 1 269 ? -7.635 -13.632 14.728 1.00 97.88 269 PHE A C 1
ATOM 2023 O O . PHE A 1 269 ? -6.568 -14.249 14.698 1.00 97.88 269 PHE A O 1
ATOM 2030 N N . ARG A 1 270 ? -7.896 -12.711 15.667 1.00 96.50 270 ARG A N 1
ATOM 2031 C CA . ARG A 1 270 ? -6.954 -12.339 16.741 1.00 96.50 270 ARG A CA 1
ATOM 2032 C C . ARG A 1 270 ? -6.642 -13.511 17.689 1.00 96.50 270 ARG A C 1
ATOM 2034 O O . ARG A 1 270 ? -5.519 -13.611 18.170 1.00 96.50 270 ARG A O 1
ATOM 2041 N N . ALA A 1 271 ? -7.585 -14.433 17.899 1.00 97.75 271 ALA A N 1
ATOM 2042 C CA . ALA A 1 271 ? -7.397 -15.658 18.687 1.00 97.75 271 ALA A CA 1
ATOM 2043 C C . ALA A 1 271 ? -6.580 -16.765 17.977 1.00 97.75 271 ALA A C 1
ATOM 2045 O O . ALA A 1 271 ? -6.326 -17.821 18.564 1.00 97.75 271 ALA A O 1
ATOM 2046 N N . THR A 1 272 ? -6.143 -16.555 16.729 1.00 98.06 272 THR A N 1
ATOM 2047 C CA . THR A 1 272 ? -5.292 -17.513 16.004 1.00 98.06 272 THR A CA 1
ATOM 2048 C C . THR A 1 272 ? -3.961 -17.720 16.732 1.00 98.06 272 THR A C 1
ATOM 2050 O O . THR A 1 272 ? -3.227 -16.765 16.983 1.00 98.06 272 THR A O 1
ATOM 2053 N N . ARG A 1 273 ? -3.601 -18.984 17.009 1.00 97.75 273 ARG A N 1
ATOM 2054 C CA . ARG A 1 273 ? -2.308 -19.347 17.617 1.00 97.75 273 ARG A CA 1
ATOM 2055 C C . ARG A 1 273 ? -1.141 -18.721 16.823 1.00 97.75 273 ARG A C 1
ATOM 2057 O O . ARG A 1 273 ? -1.027 -19.030 15.634 1.00 97.75 273 ARG A O 1
ATOM 2064 N N . PRO A 1 274 ? -0.244 -17.942 17.460 1.00 97.88 274 PRO A N 1
ATOM 2065 C CA . PRO A 1 274 ? 0.892 -17.326 16.781 1.00 97.88 274 PRO A CA 1
ATOM 2066 C C . PRO A 1 274 ? 1.790 -18.323 16.038 1.00 97.88 274 PRO A C 1
ATOM 2068 O O . PRO A 1 274 ? 1.944 -19.484 16.435 1.00 97.88 274 PRO A O 1
ATOM 2071 N N . MET A 1 275 ? 2.432 -17.845 14.971 1.00 96.94 275 MET A N 1
ATOM 2072 C CA . MET A 1 275 ? 3.562 -18.536 14.350 1.00 96.94 275 MET A CA 1
ATOM 2073 C C . MET A 1 275 ? 4.796 -18.402 15.268 1.00 96.94 275 MET A C 1
ATOM 2075 O O . MET A 1 275 ? 4.947 -17.356 15.906 1.00 96.94 275 MET A O 1
ATOM 2079 N N . PRO A 1 276 ? 5.692 -19.405 15.365 1.00 97.69 276 PRO A N 1
ATOM 2080 C CA . PRO A 1 276 ? 6.914 -19.282 16.161 1.00 97.69 276 PRO A CA 1
ATOM 2081 C C . PRO A 1 276 ? 7.713 -18.021 15.800 1.00 97.69 276 PRO A C 1
ATOM 2083 O O . PRO A 1 276 ? 7.986 -17.777 14.628 1.00 97.69 276 PRO A O 1
ATOM 2086 N N . GLY A 1 277 ? 8.069 -17.218 16.807 1.00 95.81 277 GLY A N 1
ATOM 2087 C CA . GLY A 1 277 ? 8.749 -15.930 16.612 1.00 95.81 277 GLY A CA 1
ATOM 2088 C C . GLY A 1 277 ? 7.838 -14.753 16.231 1.00 95.81 277 GLY A C 1
ATOM 2089 O O . GLY A 1 277 ? 8.351 -13.707 15.847 1.00 95.81 277 GLY A O 1
ATOM 2090 N N . THR A 1 278 ? 6.511 -14.895 16.335 1.00 95.19 278 THR A N 1
ATOM 2091 C CA . THR A 1 278 ? 5.536 -13.808 16.119 1.00 95.19 278 THR A CA 1
ATOM 2092 C C . THR A 1 278 ? 4.640 -13.610 17.341 1.00 95.19 278 THR A C 1
ATOM 2094 O O . THR A 1 278 ? 4.419 -14.546 18.108 1.00 95.19 278 THR A O 1
ATOM 2097 N N . GLU A 1 279 ? 4.100 -12.403 17.504 1.00 93.12 279 GLU A N 1
ATOM 2098 C CA . GLU A 1 279 ? 3.197 -12.044 18.611 1.00 93.12 279 GLU A CA 1
ATOM 2099 C C . GLU A 1 279 ? 1.751 -12.524 18.379 1.00 93.12 279 GLU A C 1
ATOM 2101 O O . GLU A 1 279 ? 0.984 -12.667 19.327 1.00 93.12 279 GLU A O 1
ATOM 2106 N N . GLY A 1 280 ? 1.382 -12.821 17.128 1.00 95.12 280 GLY A N 1
ATOM 2107 C CA . GLY A 1 280 ? 0.052 -13.287 16.737 1.00 95.12 280 GLY A CA 1
ATOM 2108 C C . GLY A 1 280 ? -0.436 -12.663 15.434 1.00 95.12 280 GLY A C 1
ATOM 2109 O O . GLY A 1 280 ? 0.342 -12.100 14.660 1.00 95.12 280 GLY A O 1
ATOM 2110 N N . VAL A 1 281 ? -1.740 -12.772 15.185 1.00 96.75 281 VAL A N 1
ATOM 2111 C CA . VAL A 1 281 ? -2.407 -12.085 14.073 1.00 96.75 281 VAL A CA 1
ATOM 2112 C C . VAL A 1 281 ? -2.745 -10.656 14.494 1.00 96.75 281 VAL A C 1
ATOM 2114 O O . VAL A 1 281 ? -3.476 -10.447 15.461 1.00 96.75 281 VAL A O 1
ATOM 2117 N N . ARG A 1 282 ? -2.255 -9.677 13.726 1.00 95.75 282 ARG A N 1
ATOM 2118 C CA . ARG A 1 282 ? -2.732 -8.289 13.778 1.00 95.75 282 ARG A CA 1
ATOM 2119 C C . ARG A 1 282 ? -3.800 -8.067 12.714 1.00 95.75 282 ARG A C 1
ATOM 2121 O O . ARG A 1 282 ? -3.671 -8.547 11.588 1.00 95.75 282 ARG A O 1
ATOM 2128 N N . ILE A 1 283 ? -4.851 -7.350 13.086 1.00 97.06 283 ILE A N 1
ATOM 2129 C CA . ILE A 1 283 ? -5.976 -6.998 12.220 1.00 97.06 283 ILE A CA 1
ATOM 2130 C C . ILE A 1 283 ? -5.586 -5.765 11.385 1.00 97.06 283 ILE A C 1
ATOM 2132 O O . ILE A 1 283 ? -4.852 -4.911 11.886 1.00 97.06 283 ILE A O 1
ATOM 2136 N N . PRO A 1 284 ? -6.047 -5.624 10.127 1.00 91.44 284 PRO A N 1
ATOM 2137 C CA . PRO A 1 284 ? -5.786 -4.421 9.339 1.00 91.44 284 PRO A C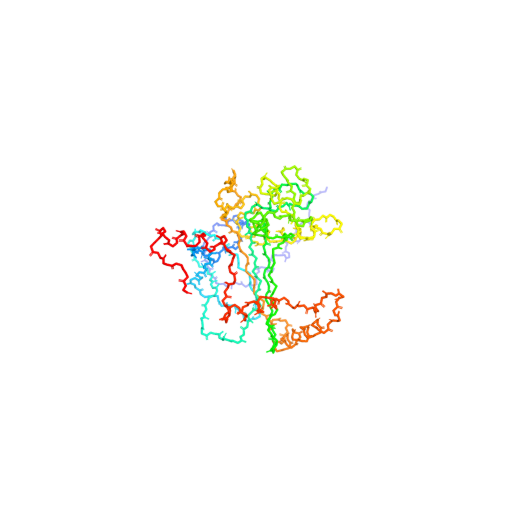A 1
ATOM 2138 C C . PRO A 1 284 ? -6.210 -3.139 10.080 1.00 91.44 284 PRO A C 1
ATOM 2140 O O . PRO A 1 284 ? -7.350 -3.020 10.547 1.00 91.44 284 PRO A O 1
ATOM 2143 N N . GLY A 1 285 ? -5.270 -2.200 10.215 1.00 85.56 285 GLY A N 1
ATOM 2144 C CA . GLY A 1 285 ? -5.407 -0.975 11.000 1.00 85.56 285 GLY A CA 1
ATOM 2145 C C . GLY A 1 285 ? -4.895 -1.069 12.443 1.00 85.56 285 GLY A C 1
ATOM 2146 O O . GLY A 1 285 ? -4.796 -0.032 13.093 1.00 85.56 285 GLY A O 1
ATOM 2147 N N . ASP A 1 286 ? -4.568 -2.257 12.974 1.00 92.31 286 ASP A N 1
ATOM 2148 C CA . ASP A 1 286 ? -3.939 -2.372 14.302 1.00 92.31 286 ASP A CA 1
ATOM 2149 C C . ASP A 1 286 ? -2.563 -1.678 14.349 1.00 92.31 286 ASP A C 1
ATOM 2151 O O . ASP A 1 286 ? -2.396 -0.831 15.223 1.00 92.31 286 ASP A O 1
ATOM 2155 N N . PRO A 1 287 ? -1.608 -1.923 13.420 1.00 89.81 287 PRO A N 1
ATOM 2156 C CA . PRO A 1 287 ? -0.288 -1.281 13.471 1.00 89.81 287 PRO A CA 1
ATOM 2157 C C . PRO A 1 287 ? -0.353 0.247 13.366 1.00 89.81 287 PRO A C 1
ATOM 2159 O O . PRO A 1 287 ? 0.470 0.957 13.943 1.00 89.81 287 PRO A O 1
ATOM 2162 N N . GLU A 1 288 ? -1.337 0.759 12.629 1.00 86.56 288 GLU A N 1
ATOM 2163 C CA . GLU A 1 288 ? -1.580 2.186 12.455 1.00 86.56 288 GLU A CA 1
ATOM 2164 C C . GLU A 1 288 ? -2.163 2.804 13.735 1.00 86.56 288 GLU A C 1
ATOM 2166 O O . GLU A 1 288 ? -1.671 3.842 14.175 1.00 86.56 288 GLU A O 1
ATOM 2171 N N . ARG A 1 289 ? -3.129 2.135 14.387 1.00 87.44 289 ARG A N 1
ATOM 2172 C CA . ARG A 1 289 ? -3.676 2.536 15.699 1.00 87.44 289 ARG A CA 1
ATOM 2173 C C . ARG A 1 289 ? -2.634 2.467 16.816 1.00 87.44 289 ARG A C 1
ATOM 2175 O O . ARG A 1 289 ? -2.553 3.386 17.624 1.00 87.44 289 ARG A O 1
ATOM 2182 N N . GLU A 1 290 ? -1.834 1.401 16.852 1.00 90.25 290 GLU A N 1
ATOM 2183 C CA . GLU A 1 290 ? -0.696 1.226 17.768 1.00 90.25 290 GLU A CA 1
ATOM 2184 C C . GLU A 1 290 ? 0.274 2.415 17.638 1.00 90.25 290 GLU A C 1
ATOM 2186 O O . GLU A 1 290 ? 0.644 3.043 18.630 1.00 90.25 290 GLU A O 1
ATOM 2191 N N . ALA A 1 291 ? 0.630 2.774 16.400 1.00 82.62 291 ALA A N 1
ATOM 2192 C CA . ALA A 1 291 ? 1.533 3.881 16.105 1.00 82.62 291 ALA A CA 1
ATOM 2193 C C . ALA A 1 291 ? 0.927 5.276 16.355 1.00 82.62 291 ALA A C 1
ATOM 2195 O O . ALA A 1 291 ? 1.667 6.198 16.693 1.00 82.62 291 ALA A O 1
ATOM 2196 N N . GLU A 1 292 ? -0.383 5.463 16.183 1.00 85.56 292 GLU A N 1
ATOM 2197 C CA . GLU A 1 292 ? -1.081 6.713 16.515 1.00 85.56 292 GLU A CA 1
ATOM 2198 C C . GLU A 1 292 ? -1.167 6.917 18.036 1.00 85.56 292 GLU A C 1
ATOM 2200 O O . GLU A 1 292 ? -0.848 7.999 18.536 1.00 85.56 292 GLU A O 1
ATOM 2205 N N . ALA A 1 293 ? -1.524 5.869 18.784 1.00 85.12 293 ALA A N 1
ATOM 2206 C CA . ALA A 1 293 ? -1.606 5.900 20.244 1.00 85.12 293 ALA A CA 1
ATOM 2207 C C . ALA A 1 293 ? -0.243 6.181 20.902 1.00 85.12 293 ALA A C 1
ATOM 2209 O O . ALA A 1 293 ? -0.166 6.989 21.824 1.00 85.12 293 ALA A O 1
ATOM 2210 N N . ASP A 1 294 ? 0.837 5.575 20.398 1.00 93.06 294 ASP A N 1
ATOM 2211 C CA . ASP A 1 294 ? 2.208 5.880 20.824 1.00 93.06 294 ASP A CA 1
ATOM 2212 C C . ASP A 1 294 ? 2.603 7.330 20.488 1.00 93.06 294 ASP A C 1
ATOM 2214 O O . ASP A 1 294 ? 2.918 8.126 21.375 1.00 93.06 294 ASP A O 1
ATOM 2218 N N . ARG A 1 295 ? 2.546 7.716 19.208 1.00 90.56 295 ARG A N 1
ATOM 2219 C CA . ARG A 1 295 ? 3.133 8.984 18.733 1.00 90.56 295 ARG A CA 1
ATOM 2220 C C . ARG A 1 295 ? 2.348 10.228 19.132 1.00 90.56 295 ARG A C 1
ATOM 2222 O O . ARG A 1 295 ? 2.924 11.314 19.150 1.00 90.56 295 ARG A O 1
ATOM 2229 N N . SER A 1 296 ? 1.065 10.093 19.463 1.00 86.31 296 SER A N 1
ATOM 2230 C CA . SER A 1 296 ? 0.264 11.188 20.031 1.00 86.31 296 SER A CA 1
ATOM 2231 C C . SER A 1 296 ? 0.669 11.554 21.465 1.00 86.31 296 SER A C 1
ATOM 2233 O O . SER A 1 296 ? 0.381 12.667 21.901 1.00 86.31 296 SER A O 1
ATOM 2235 N N . VAL A 1 297 ? 1.374 10.661 22.174 1.00 95.19 297 VAL A N 1
ATOM 2236 C CA . VAL A 1 297 ? 1.893 10.885 23.535 1.00 95.19 297 VAL A CA 1
ATOM 2237 C C . VAL A 1 297 ? 3.412 11.088 23.531 1.00 95.19 297 VAL A C 1
ATOM 2239 O O . VAL A 1 297 ? 3.909 12.029 24.144 1.00 95.19 297 VAL A O 1
ATOM 2242 N N . ASN A 1 298 ? 4.146 10.232 22.815 1.00 94.81 298 ASN A N 1
ATOM 2243 C CA . ASN A 1 298 ? 5.612 10.169 22.826 1.00 94.81 298 ASN A CA 1
ATOM 2244 C C . ASN A 1 298 ? 6.283 10.949 21.675 1.00 94.81 298 ASN A C 1
ATOM 2246 O O . ASN A 1 298 ? 7.510 11.035 21.619 1.00 94.81 298 ASN A O 1
ATOM 2250 N N . GLY A 1 299 ? 5.497 11.528 20.761 1.00 89.62 299 GLY A N 1
ATOM 2251 C CA . GLY A 1 299 ? 5.986 12.228 19.571 1.00 89.62 299 GLY A CA 1
ATOM 2252 C C . GLY A 1 299 ? 6.327 11.297 18.400 1.00 89.62 299 GLY A C 1
ATOM 2253 O O . GLY A 1 299 ? 6.326 10.073 18.512 1.00 89.62 299 GLY A O 1
ATOM 2254 N N . ILE A 1 300 ? 6.611 11.880 17.232 1.00 90.62 300 ILE A N 1
ATOM 2255 C CA . ILE A 1 300 ? 6.957 11.120 16.020 1.00 90.62 300 ILE A CA 1
ATOM 2256 C C . ILE A 1 300 ? 8.482 10.907 15.970 1.00 90.62 300 ILE A C 1
ATOM 2258 O O . ILE A 1 300 ? 9.216 11.894 15.885 1.00 90.62 300 ILE A O 1
ATOM 2262 N N . PRO A 1 301 ? 8.990 9.658 15.956 1.00 88.69 301 PRO A N 1
ATOM 2263 C CA . PRO A 1 301 ? 10.423 9.402 15.860 1.00 88.69 301 PRO A CA 1
ATOM 2264 C C . PRO A 1 301 ? 10.947 9.736 14.456 1.00 88.69 301 PRO A C 1
ATOM 2266 O O . PRO A 1 301 ? 10.649 9.044 13.478 1.00 88.69 301 PRO A O 1
ATOM 2269 N N . LEU A 1 302 ? 11.757 10.791 14.359 1.00 85.44 302 LEU A N 1
ATOM 2270 C CA . LEU A 1 302 ? 12.443 11.196 13.131 1.00 85.44 302 LEU A CA 1
ATOM 2271 C C . LEU A 1 302 ? 13.861 10.619 13.074 1.00 85.44 302 LEU A C 1
ATOM 2273 O O . LEU A 1 302 ? 14.519 10.431 14.095 1.00 85.44 302 LEU A O 1
ATOM 2277 N N . ILE A 1 303 ? 14.350 10.357 11.860 1.00 82.06 303 ILE A N 1
ATOM 2278 C CA . ILE A 1 303 ? 15.757 10.001 11.651 1.00 82.06 303 ILE A CA 1
ATOM 2279 C C . ILE A 1 303 ? 16.608 11.265 11.517 1.00 82.06 303 ILE A C 1
ATOM 2281 O O . ILE A 1 303 ? 16.209 12.224 10.864 1.00 82.06 303 ILE A O 1
ATOM 2285 N N . GLU A 1 304 ? 17.817 11.215 12.064 1.00 86.50 304 GLU A N 1
ATOM 2286 C CA . GLU A 1 304 ? 18.812 12.296 12.064 1.00 86.50 304 GLU A CA 1
ATOM 2287 C C . GLU A 1 304 ? 18.997 13.030 10.704 1.00 86.50 304 GLU A C 1
ATOM 2289 O O . GLU A 1 304 ? 19.023 14.259 10.697 1.00 86.50 304 GLU A O 1
ATOM 2294 N N . PRO A 1 305 ? 19.030 12.368 9.524 1.00 80.94 305 PRO A N 1
ATOM 2295 C CA . PRO A 1 305 ? 19.039 13.087 8.243 1.00 80.94 305 PRO A CA 1
ATOM 2296 C C . PRO A 1 305 ? 17.811 13.982 8.008 1.00 80.94 305 PRO A C 1
ATOM 2298 O O . PRO A 1 305 ? 17.963 15.091 7.516 1.00 80.94 305 PRO A O 1
ATOM 2301 N N . VAL A 1 306 ? 16.612 13.525 8.389 1.00 82.75 306 VAL A N 1
ATOM 2302 C CA . VAL A 1 306 ? 15.352 14.270 8.210 1.00 82.75 306 VAL A CA 1
ATOM 2303 C C . VAL A 1 306 ? 15.262 15.448 9.182 1.00 82.75 306 VAL A C 1
ATOM 2305 O O . VAL A 1 306 ? 14.721 16.486 8.819 1.00 82.75 306 VAL A O 1
ATOM 2308 N N . ILE A 1 307 ? 15.833 15.323 10.385 1.00 88.62 307 ILE A N 1
ATOM 2309 C CA . ILE A 1 307 ? 15.961 16.444 11.329 1.00 88.62 307 ILE A CA 1
ATOM 2310 C C . ILE A 1 307 ? 16.759 17.576 10.670 1.00 88.62 307 ILE A C 1
ATOM 2312 O O . ILE A 1 307 ? 16.255 18.692 10.571 1.00 88.62 307 ILE A O 1
ATOM 2316 N N . ARG A 1 308 ? 17.939 17.277 10.112 1.00 89.12 308 ARG A N 1
ATOM 2317 C CA . ARG A 1 308 ? 18.775 18.282 9.431 1.00 89.12 308 ARG A CA 1
ATOM 2318 C C . ARG A 1 308 ? 18.137 18.860 8.166 1.00 89.12 308 ARG A C 1
ATOM 2320 O O . ARG A 1 308 ? 18.254 20.063 7.941 1.00 89.12 308 ARG A O 1
ATOM 2327 N N . ASP A 1 309 ? 17.444 18.038 7.370 1.00 85.88 309 ASP A N 1
ATOM 2328 C CA . ASP A 1 309 ? 16.670 18.505 6.207 1.00 85.88 309 ASP A CA 1
ATOM 2329 C C . ASP A 1 309 ? 15.636 19.576 6.645 1.00 85.88 309 ASP A C 1
ATOM 2331 O O . ASP A 1 309 ? 15.502 20.627 6.014 1.00 85.88 309 ASP A O 1
ATOM 2335 N N . LEU A 1 310 ? 14.943 19.349 7.770 1.00 89.94 310 LEU A N 1
ATOM 2336 C CA . LEU A 1 310 ? 13.926 20.255 8.320 1.00 89.94 310 LEU A CA 1
ATOM 2337 C C . LEU A 1 310 ? 14.524 21.491 9.017 1.00 89.94 310 LEU A C 1
ATOM 2339 O O . LEU A 1 310 ? 13.972 22.585 8.889 1.00 89.94 310 LEU A O 1
ATOM 2343 N N . GLU A 1 311 ? 15.671 21.366 9.688 1.00 92.69 311 GLU A N 1
ATOM 2344 C CA . GLU A 1 311 ? 16.443 22.508 10.203 1.00 92.69 311 GLU A CA 1
ATOM 2345 C C . GLU A 1 311 ? 16.955 23.419 9.077 1.00 92.69 311 GLU A C 1
ATOM 2347 O O . GLU A 1 311 ? 17.011 24.639 9.240 1.00 92.69 311 GLU A O 1
ATOM 2352 N N . GLU A 1 312 ? 17.339 22.855 7.927 1.00 92.25 312 GLU A N 1
ATOM 2353 C CA . GLU A 1 312 ? 17.743 23.631 6.753 1.00 92.25 312 GLU A CA 1
ATOM 2354 C C . GLU A 1 312 ? 16.572 24.390 6.136 1.00 92.25 312 GLU A C 1
ATOM 2356 O O . GLU A 1 312 ? 16.670 25.602 5.934 1.00 92.25 312 GLU A O 1
ATOM 2361 N N . ILE A 1 313 ? 15.443 23.713 5.918 1.00 92.25 313 ILE A N 1
ATOM 2362 C CA . ILE A 1 313 ? 14.209 24.354 5.452 1.00 92.25 313 ILE A CA 1
ATOM 2363 C C . ILE A 1 313 ? 13.791 25.467 6.424 1.00 92.25 313 ILE A C 1
ATOM 2365 O O . ILE A 1 313 ? 13.501 26.578 5.984 1.00 92.25 313 ILE A O 1
ATOM 2369 N N . GLY A 1 314 ? 13.849 25.216 7.737 1.00 91.50 314 GLY A N 1
ATOM 2370 C CA . GLY A 1 314 ? 13.596 26.214 8.777 1.00 91.50 314 GLY A CA 1
ATOM 2371 C C . GLY A 1 314 ? 14.491 27.452 8.648 1.00 91.50 314 GLY A C 1
ATOM 2372 O O . GLY A 1 314 ? 13.984 28.573 8.569 1.00 91.50 314 GLY A O 1
ATOM 2373 N N . ARG A 1 315 ? 15.814 27.259 8.525 1.00 92.31 315 ARG A N 1
ATOM 2374 C CA . ARG A 1 315 ? 16.783 28.347 8.280 1.00 92.31 315 ARG A CA 1
ATOM 2375 C C . ARG A 1 315 ? 16.468 29.147 7.012 1.00 92.31 315 ARG A C 1
ATOM 2377 O O . ARG A 1 315 ? 16.617 30.365 7.032 1.00 92.31 315 ARG A O 1
ATOM 2384 N N . ILE A 1 316 ? 16.030 28.489 5.935 1.00 93.38 316 ILE A N 1
ATOM 2385 C CA . ILE A 1 316 ? 15.691 29.135 4.655 1.00 93.38 316 ILE A CA 1
ATOM 2386 C C . ILE A 1 316 ? 14.419 29.990 4.769 1.00 93.38 316 ILE A C 1
ATOM 2388 O O . ILE A 1 316 ? 14.385 31.096 4.233 1.00 93.38 316 ILE A O 1
ATOM 2392 N N . ILE A 1 317 ? 13.384 29.510 5.470 1.00 94.56 317 ILE A N 1
ATOM 2393 C CA . ILE A 1 317 ? 12.084 30.205 5.578 1.00 94.56 317 ILE A CA 1
ATOM 2394 C C . ILE A 1 317 ? 11.954 31.110 6.818 1.00 94.56 317 ILE A C 1
ATOM 2396 O O . ILE A 1 317 ? 10.920 31.746 7.007 1.00 94.56 317 ILE A O 1
ATOM 2400 N N . GLY A 1 318 ? 12.977 31.166 7.677 1.00 92.56 318 GLY A N 1
ATOM 2401 C CA . GLY A 1 318 ? 12.966 31.941 8.923 1.00 92.56 318 GLY A CA 1
ATOM 2402 C C . GLY A 1 318 ? 12.167 31.306 10.071 1.00 92.56 318 GLY A C 1
ATOM 2403 O O . GLY A 1 318 ? 11.867 31.985 11.053 1.00 92.56 318 GLY A O 1
ATOM 2404 N N . ALA A 1 319 ? 11.828 30.018 9.974 1.00 90.56 319 ALA A N 1
ATOM 2405 C CA . ALA A 1 319 ? 11.117 29.271 11.010 1.00 90.56 319 ALA A CA 1
ATOM 2406 C C . ALA A 1 319 ? 12.087 28.431 11.856 1.00 90.56 319 ALA A C 1
ATOM 2408 O O . ALA A 1 319 ? 13.036 27.842 11.340 1.00 90.56 319 ALA A O 1
ATOM 2409 N N . LYS A 1 320 ? 11.834 28.320 13.164 1.00 86.38 320 LYS A N 1
ATOM 2410 C CA . LYS A 1 320 ? 12.544 27.343 14.002 1.00 86.38 320 LYS A CA 1
ATOM 2411 C C . LYS A 1 320 ? 11.927 25.960 13.825 1.00 86.38 320 LYS A C 1
ATOM 2413 O O . LYS A 1 320 ? 10.709 25.819 13.910 1.00 86.38 320 LYS A O 1
ATOM 2418 N N . PHE A 1 321 ? 12.777 24.959 13.629 1.00 83.12 321 PHE A N 1
ATOM 2419 C CA . PHE A 1 321 ? 12.411 23.555 13.761 1.00 83.12 321 PHE A CA 1
ATOM 2420 C C . PHE A 1 321 ? 12.793 23.061 15.164 1.00 83.12 321 PHE A C 1
ATOM 2422 O O . PHE A 1 321 ? 13.866 23.407 15.657 1.00 83.12 321 PHE A O 1
ATOM 2429 N N . GLY A 1 322 ? 11.918 22.270 15.790 1.00 68.69 322 GLY A N 1
ATOM 2430 C CA . GLY A 1 322 ? 12.124 21.703 17.127 1.00 68.69 322 GLY A CA 1
ATOM 2431 C C . GLY A 1 322 ? 11.836 22.642 18.311 1.00 68.69 322 GLY A C 1
ATOM 2432 O O . GLY A 1 322 ? 11.916 23.869 18.210 1.00 68.69 322 GLY A O 1
ATOM 2433 N N . THR A 1 323 ? 11.514 22.011 19.444 1.00 52.03 323 THR A N 1
ATOM 2434 C CA . THR A 1 323 ? 11.444 22.559 20.812 1.00 52.03 323 THR A CA 1
ATOM 2435 C C . THR A 1 323 ? 11.866 21.472 21.785 1.00 52.03 323 THR A C 1
ATOM 2437 O O . THR A 1 323 ? 11.296 20.367 21.633 1.00 52.03 323 THR A O 1
#

pLDDT: mean 71.37, std 25.83, range [20.8, 98.5]

Radius of gyration: 28.23 Å; chains: 1; bounding box: 85×51×83 Å

Foldseek 3Di:
DDDPPPPVVVPVVVVVPPPDDDDDDDDDDDPDDDPDPPDADAAQWAWDDDDVDIDTCWPADDDDPPLDWDKGKHFHDDDPDDDTDDDDPPDDPPDDFWKKKWWWAAFFEAAAVGWAGWTGLTKIWTWDAAPPDHIFIDIGGQFCDDLVVLVVCVVVVHFADWLQWAALVSHIGRHSCRSVVGIHGAGRLRHVVSPSNVSNVSRVVRQCQFDVSHQHFGTNQAAHPDDPDDHDPDHRGGHIGMMMITDDPVSPDDPNVSNNVVVVVQVVQQPPDDDVPDPHDDGRCRVVVVQCVCCVPPNDDDDPVVQVVVCVVCVVVVHDDDD

Secondary structure (DSSP, 8-state):
--SSTTSSTTTHHHHTTSS-----------------TT-PPPP----EEETTEEE----S---PPTT--EEEEE-SS--S--------TTS-TT----EEEEE--SS-BPPTT--S--B----EEEEE--SSSPPEEEEE-SBSS-HHHHHHHHHTTPPPPTTSEE-TTS-EE--HHHHHTT-EEPBTT-STTTTHHHHHHHHHHHHIIIIITTT---GGGSPP-STTPPPPSS-SSSS--EEEEE--GGGTS-HHHHHHHHHHHHHHHHTSPPPTTS--PPPTTHHHHHHHHHHHHH-----HHHHHHHHHHHHHHTPPP--